Protein AF-A0A081NH25-F1 (afdb_monomer_lite)

Structure (mmCIF, N/CA/C/O backbone):
data_AF-A0A081NH25-F1
#
_entry.id   AF-A0A081NH25-F1
#
loop_
_atom_site.group_PDB
_atom_site.id
_atom_site.type_symbol
_atom_site.label_atom_id
_atom_site.label_alt_id
_atom_site.label_comp_id
_atom_site.label_asym_id
_atom_site.label_entity_id
_atom_site.label_seq_id
_atom_site.pdbx_PDB_ins_code
_atom_site.Cartn_x
_atom_site.Cartn_y
_atom_site.Cartn_z
_atom_site.occupancy
_atom_site.B_iso_or_equiv
_atom_site.auth_seq_id
_atom_site.auth_comp_id
_atom_site.auth_asym_id
_atom_site.auth_atom_id
_atom_site.pdbx_PDB_model_num
ATOM 1 N N . MET A 1 1 ? -7.995 -60.346 27.782 1.00 42.09 1 MET A N 1
ATOM 2 C CA . MET A 1 1 ? -6.923 -59.657 27.025 1.00 42.09 1 MET A CA 1
ATOM 3 C C . MET A 1 1 ? -7.154 -59.809 25.527 1.00 42.09 1 MET A C 1
ATOM 5 O O . MET A 1 1 ? -6.957 -60.902 25.020 1.00 42.09 1 MET A O 1
ATOM 9 N N . LYS A 1 2 ? -7.566 -58.737 24.838 1.00 33.56 2 LYS A N 1
ATOM 10 C CA . LYS A 1 2 ? -7.072 -58.284 23.518 1.00 33.56 2 LYS A CA 1
ATOM 11 C C . LYS A 1 2 ? -7.957 -57.122 23.047 1.00 33.56 2 LYS A C 1
ATOM 13 O O . LYS A 1 2 ? -9.160 -57.267 22.885 1.00 33.56 2 LYS A O 1
ATOM 18 N N . LYS A 1 3 ? -7.316 -55.959 22.929 1.00 35.81 3 LYS A N 1
ATOM 19 C CA . LYS A 1 3 ? -7.836 -54.678 22.436 1.00 35.81 3 LYS A CA 1
ATOM 20 C C . LYS A 1 3 ? -8.164 -54.769 20.940 1.00 35.81 3 LYS A C 1
ATOM 22 O O . LYS A 1 3 ? -7.434 -55.456 20.231 1.00 35.81 3 LYS A O 1
ATOM 27 N N . ARG A 1 4 ? -9.154 -53.998 20.477 1.00 33.16 4 ARG A N 1
ATOM 28 C CA . ARG A 1 4 ? -9.244 -53.358 19.142 1.00 33.16 4 ARG A CA 1
ATOM 29 C C . ARG A 1 4 ? -10.416 -52.367 19.202 1.00 33.16 4 ARG A C 1
ATOM 31 O O . ARG A 1 4 ? -11.559 -52.780 19.301 1.00 33.16 4 ARG A O 1
ATOM 38 N N . ALA A 1 5 ? -10.133 -51.122 19.578 1.00 32.28 5 ALA A N 1
ATOM 39 C CA . ALA A 1 5 ? -9.781 -50.009 18.686 1.00 32.28 5 ALA A CA 1
ATOM 40 C C . ALA A 1 5 ? -11.031 -49.468 17.974 1.00 32.28 5 ALA A C 1
ATOM 42 O O . ALA A 1 5 ? -11.410 -49.919 16.900 1.00 32.28 5 ALA A O 1
ATOM 43 N N . MET A 1 6 ? -11.672 -48.519 18.657 1.00 30.64 6 MET A N 1
ATOM 44 C CA . MET A 1 6 ? -12.737 -47.663 18.152 1.00 30.64 6 MET A CA 1
ATOM 45 C C . MET A 1 6 ? -12.067 -46.621 17.247 1.00 30.64 6 MET A C 1
ATOM 47 O O . MET A 1 6 ? -11.304 -45.783 17.725 1.00 30.64 6 MET A O 1
ATOM 51 N N . THR A 1 7 ? -12.269 -46.733 15.938 1.00 30.45 7 THR A N 1
ATOM 52 C CA . THR A 1 7 ? -11.768 -45.766 14.960 1.00 30.45 7 THR A CA 1
ATOM 53 C C . THR A 1 7 ? -12.587 -44.487 15.095 1.00 30.45 7 THR A C 1
ATOM 55 O O . THR A 1 7 ? -13.736 -44.425 14.666 1.00 30.45 7 THR A O 1
ATOM 58 N N . ILE A 1 8 ? -12.001 -43.471 15.723 1.00 36.47 8 ILE A N 1
ATOM 59 C CA . ILE A 1 8 ? -12.494 -42.098 15.662 1.00 36.47 8 ILE A CA 1
ATOM 60 C C . ILE A 1 8 ? -12.141 -41.595 14.263 1.00 36.47 8 ILE A C 1
ATOM 62 O O . ILE A 1 8 ? -10.966 -41.450 13.931 1.00 36.47 8 ILE A O 1
ATOM 66 N N . ALA A 1 9 ? -13.155 -41.368 13.432 1.00 30.22 9 ALA A N 1
ATOM 67 C CA . ALA A 1 9 ? -13.005 -40.600 12.208 1.00 30.22 9 ALA A CA 1
ATOM 68 C C . ALA A 1 9 ? -12.757 -39.140 12.609 1.00 30.22 9 ALA A C 1
ATOM 70 O O . ALA A 1 9 ? -13.687 -38.359 12.791 1.00 30.22 9 ALA A O 1
ATOM 71 N N . SER A 1 10 ? -11.491 -38.785 12.822 1.00 33.09 10 SER A N 1
ATOM 72 C CA . SER A 1 10 ? -11.075 -37.390 12.838 1.00 33.09 10 SER A CA 1
ATOM 73 C C . SER A 1 10 ? -11.142 -36.896 11.401 1.00 33.09 10 SER A C 1
ATOM 75 O O . SER A 1 10 ? -10.321 -37.284 10.567 1.00 33.09 10 SER A O 1
ATOM 77 N N . THR A 1 11 ? -12.141 -36.072 11.109 1.00 31.56 11 THR A N 1
ATOM 78 C CA . THR A 1 11 ? -12.193 -35.243 9.910 1.00 31.56 11 THR A CA 1
ATOM 79 C C . THR A 1 11 ? -10.877 -34.481 9.832 1.00 31.56 11 THR A C 1
ATOM 81 O O . THR A 1 11 ? -10.622 -33.580 10.631 1.00 31.56 11 THR A O 1
ATOM 84 N N . ALA A 1 12 ? -10.001 -34.905 8.925 1.00 30.02 12 ALA A N 1
ATOM 85 C CA . ALA A 1 12 ? -8.812 -34.158 8.579 1.00 30.02 12 ALA A CA 1
ATOM 86 C C . ALA A 1 12 ? -9.296 -32.837 7.979 1.00 30.02 12 ALA A C 1
ATOM 88 O O . ALA A 1 12 ? -9.743 -32.786 6.836 1.00 30.02 12 ALA A O 1
ATOM 89 N N . VAL A 1 13 ? -9.267 -31.775 8.782 1.00 28.80 13 VAL A N 1
ATOM 90 C CA . VAL A 1 13 ? -9.274 -30.416 8.257 1.00 28.80 13 VAL A CA 1
ATOM 91 C C . VAL A 1 13 ? -7.980 -30.311 7.467 1.00 28.80 13 VAL A C 1
ATOM 93 O O . VAL A 1 13 ? -6.895 -30.220 8.039 1.00 28.80 13 VAL A O 1
ATOM 96 N N . SER A 1 14 ? -8.090 -30.425 6.148 1.00 27.30 14 SER A N 1
ATOM 97 C CA . SER A 1 14 ? -7.019 -30.109 5.217 1.00 27.30 14 SER A CA 1
ATOM 98 C C . SER A 1 14 ? -6.741 -28.613 5.322 1.00 27.30 14 SER A C 1
ATOM 100 O O . SER A 1 14 ? -7.226 -27.821 4.521 1.00 27.30 14 SER A O 1
ATOM 102 N N . ILE A 1 15 ? -5.978 -28.212 6.338 1.00 30.27 15 ILE A N 1
ATOM 103 C CA . ILE A 1 15 ? -5.274 -26.940 6.298 1.00 30.27 15 ILE A CA 1
ATOM 104 C C . ILE A 1 15 ? -4.209 -27.143 5.223 1.00 30.27 15 ILE A C 1
ATOM 106 O O . ILE A 1 15 ? -3.171 -27.761 5.458 1.00 30.27 15 ILE A O 1
ATOM 110 N N . LEU A 1 16 ? -4.517 -26.693 4.007 1.00 29.05 16 LEU A N 1
ATOM 111 C CA . LEU A 1 16 ? -3.531 -26.427 2.969 1.00 29.05 16 LEU A CA 1
ATOM 112 C C . LEU A 1 16 ? -2.630 -25.299 3.487 1.00 29.05 16 LEU A C 1
ATOM 114 O O . LEU A 1 16 ? -2.775 -24.141 3.117 1.00 29.05 16 LEU A O 1
ATOM 118 N N . ILE A 1 17 ? -1.711 -25.642 4.389 1.00 33.22 17 ILE A N 1
ATOM 119 C CA . ILE A 1 17 ? -0.528 -24.836 4.660 1.00 33.22 17 ILE A CA 1
ATOM 120 C C . ILE A 1 17 ? 0.363 -25.065 3.444 1.00 33.22 17 ILE A C 1
ATOM 122 O O . ILE A 1 17 ? 1.170 -25.994 3.410 1.00 33.22 17 ILE A O 1
ATOM 126 N N . TRP A 1 18 ? 0.151 -24.279 2.391 1.00 35.44 18 TRP A N 1
ATOM 127 C CA . TRP A 1 18 ? 1.198 -24.122 1.393 1.00 35.44 18 TRP A CA 1
ATOM 128 C C . TRP A 1 18 ? 2.410 -23.519 2.104 1.00 35.44 18 TRP A C 1
ATOM 130 O O . TRP A 1 18 ? 2.239 -22.573 2.878 1.00 35.44 18 TRP A O 1
ATOM 140 N N . PRO A 1 19 ? 3.619 -24.072 1.917 1.00 37.94 19 PRO A N 1
ATOM 141 C CA . PRO A 1 19 ? 4.797 -23.498 2.534 1.00 37.94 19 PRO A CA 1
ATOM 142 C C . PRO A 1 19 ? 4.945 -22.069 2.012 1.00 37.94 19 PRO A C 1
ATOM 144 O O . PRO A 1 19 ? 4.956 -21.853 0.800 1.00 37.94 19 PRO A O 1
ATOM 147 N N . LEU A 1 20 ? 5.075 -21.111 2.931 1.00 39.94 20 LEU A N 1
ATOM 148 C CA . LEU A 1 20 ? 5.783 -19.858 2.696 1.00 39.94 20 LEU A CA 1
ATOM 149 C C . LEU A 1 20 ? 7.193 -20.229 2.218 1.00 39.94 20 LEU A C 1
ATOM 151 O O . LEU A 1 20 ? 8.114 -20.368 3.021 1.00 39.94 20 LEU A O 1
ATOM 155 N N . PHE A 1 21 ? 7.365 -20.482 0.924 1.00 41.91 21 PHE A N 1
ATOM 156 C CA . PHE A 1 21 ? 8.694 -20.500 0.346 1.00 41.91 21 PHE A CA 1
ATOM 157 C C . PHE A 1 21 ? 9.182 -19.058 0.424 1.00 41.91 21 PHE A C 1
ATOM 159 O O . PHE A 1 21 ? 8.609 -18.174 -0.211 1.00 41.91 21 PHE A O 1
ATOM 166 N N . ALA A 1 22 ? 10.189 -18.818 1.266 1.00 51.78 22 ALA A N 1
ATOM 167 C CA . ALA A 1 22 ? 10.970 -17.596 1.196 1.00 51.78 22 ALA A CA 1
ATOM 168 C C . ALA A 1 22 ? 11.448 -17.480 -0.253 1.00 51.78 22 ALA A C 1
ATOM 170 O O . ALA A 1 22 ? 12.189 -18.333 -0.743 1.00 51.78 22 ALA A O 1
ATOM 171 N N . GLU A 1 23 ? 10.898 -16.508 -0.965 1.00 63.00 23 GLU A N 1
ATOM 172 C CA . GLU A 1 23 ? 11.200 -16.311 -2.370 1.00 63.00 23 GLU A CA 1
ATOM 173 C C . GLU A 1 23 ? 12.653 -15.859 -2.480 1.00 63.00 23 GLU A C 1
ATOM 175 O O . GLU A 1 23 ? 13.112 -15.031 -1.692 1.00 63.00 23 GLU A O 1
ATOM 180 N N . GLU A 1 24 ? 13.399 -16.468 -3.398 1.00 67.75 24 GLU A N 1
ATOM 181 C CA . GLU A 1 24 ? 14.831 -16.225 -3.523 1.00 67.75 24 GLU A CA 1
ATOM 182 C C . GLU A 1 24 ? 15.069 -14.757 -3.899 1.00 67.75 24 GLU A C 1
ATOM 184 O O . GLU A 1 24 ? 14.569 -14.272 -4.921 1.00 67.75 24 GLU A O 1
ATOM 189 N N . THR A 1 25 ? 15.818 -14.049 -3.051 1.00 68.69 25 THR A N 1
ATOM 190 C CA . THR A 1 25 ? 16.293 -12.697 -3.341 1.00 68.69 25 THR A CA 1
ATOM 191 C C . THR A 1 25 ? 17.180 -12.760 -4.574 1.00 68.69 25 THR A C 1
ATOM 193 O O . THR A 1 25 ? 18.159 -13.510 -4.598 1.00 68.69 25 THR A O 1
ATOM 196 N N . VAL A 1 26 ? 16.844 -11.978 -5.592 1.00 76.50 26 VAL A N 1
ATOM 197 C CA . VAL A 1 26 ? 17.687 -11.814 -6.778 1.00 76.50 26 VAL A CA 1
ATOM 198 C C . VAL A 1 26 ? 18.569 -10.580 -6.605 1.00 76.50 26 VAL A C 1
ATOM 200 O O . VAL A 1 26 ? 18.258 -9.726 -5.773 1.00 76.50 26 VAL A O 1
ATOM 203 N N . PRO A 1 27 ? 19.677 -10.457 -7.357 1.00 81.44 27 PRO A N 1
ATOM 204 C CA . PRO A 1 27 ? 20.400 -9.197 -7.424 1.00 81.44 27 PRO A CA 1
ATOM 205 C C . PRO A 1 27 ? 19.435 -8.065 -7.784 1.00 81.44 27 PRO A C 1
ATOM 207 O O . PRO A 1 27 ? 18.680 -8.190 -8.750 1.00 81.44 27 PRO A O 1
ATOM 210 N N . SER A 1 28 ? 19.450 -6.985 -7.001 1.00 87.44 28 SER A N 1
ATOM 211 C CA . SER A 1 28 ? 18.651 -5.799 -7.300 1.00 87.44 28 SER A CA 1
ATOM 212 C C . SER A 1 28 ? 18.983 -5.285 -8.708 1.00 87.44 28 SER A C 1
ATOM 214 O O . SER A 1 28 ? 20.165 -5.265 -9.067 1.00 87.44 28 SER A O 1
ATOM 216 N N . PRO A 1 29 ? 17.983 -4.848 -9.496 1.00 92.12 29 PRO A N 1
ATOM 217 C CA . PRO A 1 29 ? 18.197 -4.177 -10.769 1.00 92.12 29 PRO A CA 1
ATOM 218 C C . PRO A 1 29 ? 19.208 -3.043 -10.626 1.00 92.12 29 PRO A C 1
ATOM 220 O O . PRO A 1 29 ? 19.069 -2.206 -9.732 1.00 92.12 29 PRO A O 1
ATOM 223 N N .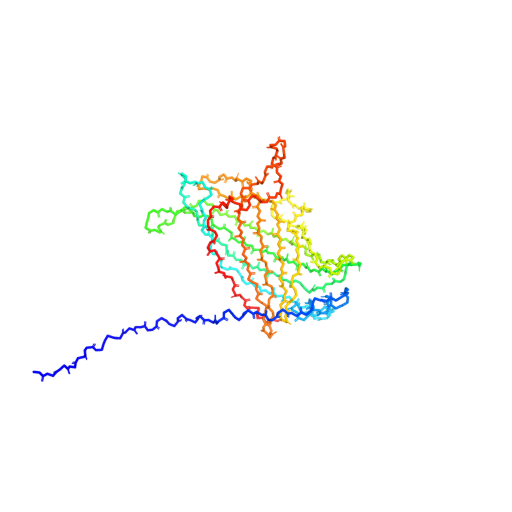 VAL A 1 30 ? 20.211 -2.988 -11.502 1.00 91.81 30 VAL A N 1
ATOM 224 C CA . VAL A 1 30 ? 21.305 -2.007 -11.366 1.00 91.81 30 VAL A CA 1
ATOM 225 C C . VAL A 1 30 ? 21.030 -0.693 -12.098 1.00 91.81 30 VAL A C 1
ATOM 227 O O . VAL A 1 30 ? 21.841 0.232 -12.058 1.00 91.81 30 VAL A O 1
ATOM 230 N N . ASN A 1 31 ? 19.904 -0.612 -12.809 1.00 92.38 31 ASN A N 1
ATOM 231 C CA . ASN A 1 31 ? 19.472 0.560 -13.558 1.00 92.38 31 ASN A CA 1
ATOM 232 C C . ASN A 1 31 ? 17.948 0.570 -13.770 1.00 92.38 31 ASN A C 1
ATOM 234 O O . ASN A 1 31 ? 17.252 -0.425 -13.551 1.00 92.38 31 ASN A O 1
ATOM 238 N N . LEU A 1 32 ? 17.440 1.709 -14.250 1.00 93.50 32 LEU A N 1
ATOM 239 C CA . LEU A 1 32 ? 16.015 1.934 -14.488 1.00 93.50 32 LEU A CA 1
ATOM 240 C C . LEU A 1 32 ? 15.394 0.937 -15.481 1.00 93.50 32 LEU A C 1
ATOM 242 O O . LEU A 1 32 ? 14.237 0.552 -15.322 1.00 93.50 32 LEU A O 1
ATOM 246 N N . ASP A 1 33 ? 16.147 0.526 -16.504 1.00 94.06 33 ASP A N 1
ATOM 247 C CA . ASP A 1 33 ? 15.657 -0.375 -17.548 1.00 94.06 33 ASP A CA 1
ATOM 248 C C . ASP A 1 33 ? 15.407 -1.778 -16.993 1.00 94.06 33 ASP A C 1
ATOM 250 O O . ASP A 1 33 ? 14.357 -2.363 -17.262 1.00 94.06 33 ASP A O 1
ATOM 254 N N . GLU A 1 34 ? 16.330 -2.290 -16.182 1.00 94.62 34 GLU A N 1
ATOM 255 C CA . GLU A 1 34 ? 16.185 -3.572 -15.495 1.00 94.62 34 GLU A CA 1
ATOM 256 C C . GLU A 1 34 ? 15.034 -3.536 -14.485 1.00 94.62 34 GLU A C 1
ATOM 258 O O . GLU A 1 34 ? 14.216 -4.454 -14.467 1.00 94.62 34 GLU A O 1
ATOM 263 N N . GLY A 1 35 ? 14.898 -2.452 -13.709 1.00 94.25 35 GLY A N 1
ATOM 264 C CA . GLY A 1 35 ? 13.776 -2.299 -12.776 1.00 94.25 35 GLY A CA 1
ATOM 265 C C . GLY A 1 35 ? 12.430 -2.255 -13.501 1.00 94.25 35 GLY A C 1
ATOM 266 O O . GLY A 1 35 ? 11.459 -2.886 -13.081 1.00 94.25 35 GLY A O 1
ATOM 267 N N . PHE A 1 36 ? 12.375 -1.585 -14.657 1.00 94.69 36 PHE A N 1
ATOM 268 C CA . PHE A 1 36 ? 11.187 -1.573 -15.505 1.00 94.69 36 PHE A CA 1
ATOM 269 C C . PHE A 1 36 ? 10.848 -2.962 -16.060 1.00 94.69 36 PHE A C 1
ATOM 271 O O . PHE A 1 36 ? 9.688 -3.371 -16.020 1.00 94.69 36 PHE A O 1
ATOM 278 N N . GLN A 1 37 ? 11.842 -3.700 -16.562 1.00 92.88 37 GLN A N 1
ATOM 279 C CA . GLN A 1 37 ? 11.654 -5.064 -17.066 1.00 92.88 37 GLN A CA 1
ATOM 280 C C . GLN A 1 37 ? 11.184 -6.015 -15.963 1.00 92.88 37 GLN A C 1
ATOM 282 O O . GLN A 1 37 ? 10.299 -6.840 -16.200 1.00 92.88 37 GLN A O 1
ATOM 287 N N . HIS A 1 38 ? 11.723 -5.866 -14.751 1.00 92.94 38 HIS A N 1
ATOM 288 C CA . HIS A 1 38 ? 11.305 -6.648 -13.594 1.00 92.94 38 HIS A CA 1
ATOM 289 C C . HIS A 1 38 ? 9.845 -6.369 -13.241 1.00 92.94 38 HIS A C 1
ATOM 291 O O . HIS A 1 38 ? 9.052 -7.307 -13.162 1.00 92.94 38 HIS A O 1
ATOM 297 N N . LEU A 1 39 ? 9.443 -5.096 -13.135 1.00 93.31 39 LEU A N 1
ATOM 298 C CA . LEU A 1 39 ? 8.034 -4.742 -12.929 1.00 93.31 39 LEU A CA 1
ATOM 299 C C . LEU A 1 39 ? 7.135 -5.304 -14.027 1.00 93.31 39 LEU A C 1
ATOM 301 O O . LEU A 1 39 ? 6.075 -5.835 -13.719 1.00 93.31 39 LEU A O 1
ATOM 305 N N . GLN A 1 40 ? 7.552 -5.246 -15.293 1.00 91.62 40 GLN A N 1
ATOM 306 C CA . GLN A 1 40 ? 6.769 -5.806 -16.397 1.00 91.62 40 GLN A CA 1
ATOM 307 C C . GLN A 1 40 ? 6.621 -7.329 -16.328 1.00 91.62 40 GLN A C 1
ATOM 309 O O . GLN A 1 40 ? 5.633 -7.876 -16.819 1.00 91.62 40 GLN A O 1
ATOM 314 N N . SER A 1 41 ? 7.588 -8.028 -15.733 1.00 89.38 41 SER A N 1
ATOM 315 C CA . SER A 1 41 ? 7.500 -9.475 -15.526 1.00 89.38 41 SER A CA 1
ATOM 316 C C . SER A 1 41 ? 6.456 -9.852 -14.467 1.00 89.38 41 SER A C 1
ATOM 318 O O . SER A 1 41 ? 5.836 -10.909 -14.576 1.00 89.38 41 SER A O 1
ATOM 320 N N . VAL A 1 42 ? 6.211 -8.966 -13.492 1.00 90.00 42 VAL A N 1
ATOM 321 C CA . VAL A 1 42 ? 5.254 -9.189 -12.399 1.00 90.00 42 VAL A CA 1
ATOM 322 C C . VAL A 1 42 ? 3.872 -8.616 -12.731 1.00 90.00 42 VAL A C 1
ATOM 324 O O . VAL A 1 42 ? 2.863 -9.302 -12.608 1.00 90.00 42 VAL A O 1
ATOM 327 N N . LEU A 1 43 ? 3.825 -7.367 -13.191 1.00 89.44 43 LEU A N 1
ATOM 328 C CA . LEU A 1 43 ? 2.607 -6.588 -13.442 1.00 89.44 43 LEU A CA 1
ATOM 329 C C . LEU A 1 43 ? 2.181 -6.578 -14.918 1.00 89.44 43 LEU A C 1
ATOM 331 O O . LEU A 1 43 ? 1.289 -5.829 -15.300 1.00 89.44 43 LEU A O 1
ATOM 335 N N . GLY A 1 44 ? 2.804 -7.392 -15.768 1.00 83.25 44 GLY A N 1
ATOM 336 C CA . GLY A 1 44 ? 2.503 -7.418 -17.195 1.00 83.25 44 GLY A CA 1
ATOM 337 C C . GLY A 1 44 ? 3.170 -6.303 -17.999 1.00 83.25 44 GLY A C 1
ATOM 338 O O . GLY A 1 44 ? 3.664 -5.298 -17.488 1.00 83.25 44 GLY A O 1
ATOM 339 N N . ARG A 1 45 ? 3.220 -6.511 -19.316 1.00 75.31 45 ARG A N 1
ATOM 340 C CA . ARG A 1 45 ? 3.812 -5.557 -20.254 1.00 75.31 45 ARG A CA 1
ATOM 341 C C . ARG A 1 45 ? 2.793 -4.501 -20.642 1.00 75.31 45 ARG A C 1
ATOM 343 O O . ARG A 1 45 ? 1.626 -4.799 -20.889 1.00 75.31 45 ARG A O 1
ATOM 350 N N . TYR A 1 46 ? 3.269 -3.267 -20.773 1.00 61.19 46 TYR A N 1
ATOM 351 C CA . TYR A 1 46 ? 2.495 -2.218 -21.419 1.00 61.19 46 TYR A CA 1
ATOM 352 C C . TYR A 1 46 ? 2.438 -2.481 -22.927 1.00 61.19 46 TYR A C 1
ATOM 354 O O . TYR A 1 46 ? 3.376 -2.158 -23.654 1.00 61.19 46 TYR A O 1
ATOM 362 N N . GLU A 1 47 ? 1.339 -3.070 -23.394 1.00 62.25 47 GLU A N 1
ATOM 363 C CA . GLU A 1 47 ? 1.017 -3.164 -24.814 1.00 62.25 47 GLU A CA 1
ATOM 364 C C . GLU A 1 47 ? -0.182 -2.253 -25.119 1.00 62.25 47 GLU A C 1
ATOM 366 O O . GLU A 1 47 ? -1.258 -2.463 -24.559 1.00 62.25 47 GLU A O 1
ATOM 371 N N . PRO A 1 48 ? -0.052 -1.248 -26.010 1.00 52.88 48 PRO A N 1
ATOM 372 C CA . PRO A 1 48 ? -1.138 -0.312 -26.328 1.00 52.88 48 PRO A CA 1
ATOM 373 C C . PRO A 1 48 ? -2.431 -0.976 -26.825 1.00 52.88 48 PRO A C 1
ATOM 375 O O . PRO A 1 48 ? -3.493 -0.362 -26.783 1.00 52.88 48 PRO A O 1
ATOM 378 N N . MET A 1 49 ? -2.338 -2.215 -27.316 1.00 53.12 49 MET A N 1
ATOM 379 C CA . MET A 1 49 ? -3.465 -3.009 -27.814 1.00 53.12 49 MET A CA 1
ATOM 380 C C . MET A 1 49 ? -3.936 -4.083 -26.817 1.00 53.12 49 MET A C 1
ATOM 382 O O . MET A 1 49 ? -4.969 -4.701 -27.052 1.00 53.12 49 MET A O 1
ATOM 386 N N . GLN A 1 50 ? -3.191 -4.318 -25.730 1.00 56.25 50 GLN A N 1
ATOM 387 C CA . GLN A 1 50 ? -3.437 -5.358 -24.724 1.00 56.25 50 GLN A CA 1
ATOM 388 C C . GLN A 1 50 ? -2.980 -4.860 -23.345 1.00 56.25 50 GLN A C 1
ATOM 390 O O . GLN A 1 50 ? -2.022 -5.361 -22.755 1.00 56.25 50 GLN A O 1
ATOM 395 N N . ALA A 1 51 ? -3.633 -3.815 -22.832 1.00 59.00 51 ALA A N 1
ATOM 396 C CA . ALA A 1 51 ? -3.373 -3.372 -21.469 1.00 59.00 51 ALA A CA 1
ATOM 397 C C . ALA A 1 51 ? -3.767 -4.498 -20.496 1.00 59.00 51 ALA A C 1
ATOM 399 O O . ALA A 1 51 ? -4.938 -4.871 -20.433 1.00 59.00 51 ALA A O 1
ATOM 400 N N . ARG A 1 52 ? -2.802 -5.042 -19.744 1.00 65.06 52 ARG A N 1
ATOM 401 C CA . ARG A 1 52 ? -3.077 -6.020 -18.691 1.00 65.06 52 ARG A CA 1
ATOM 402 C C . ARG A 1 52 ? -3.574 -5.245 -17.476 1.00 65.06 52 ARG A C 1
ATOM 404 O O . ARG A 1 52 ? -2.926 -4.306 -17.015 1.00 65.06 52 ARG A O 1
ATOM 411 N N . GLN A 1 53 ? -4.760 -5.607 -17.006 1.00 69.56 53 GLN A N 1
ATOM 412 C CA . GLN A 1 53 ? -5.323 -5.113 -15.758 1.00 69.56 53 GLN A CA 1
ATOM 413 C C . GLN A 1 53 ? -5.613 -6.314 -14.876 1.00 69.56 53 GLN A C 1
ATOM 415 O O . GLN A 1 53 ? -6.245 -7.274 -15.314 1.00 69.56 53 GLN A O 1
ATOM 420 N N . PHE A 1 54 ? -5.144 -6.264 -13.636 1.00 69.44 54 PHE A N 1
ATOM 421 C CA . PHE A 1 54 ? -5.456 -7.298 -12.659 1.00 69.44 54 PHE A CA 1
ATOM 422 C C . PHE A 1 54 ? -6.623 -6.829 -11.819 1.00 69.44 54 PHE A C 1
ATOM 424 O O . PHE A 1 54 ? -6.495 -5.822 -11.128 1.00 69.44 54 PHE A O 1
ATOM 431 N N . ARG A 1 55 ? -7.736 -7.562 -11.870 1.00 70.81 55 ARG A N 1
ATOM 432 C CA . ARG A 1 55 ? -8.836 -7.407 -10.921 1.00 70.81 55 ARG A CA 1
ATOM 433 C C . ARG A 1 55 ? -8.638 -8.385 -9.777 1.00 70.81 55 ARG A C 1
ATOM 435 O O . ARG A 1 55 ? -8.605 -9.593 -9.988 1.00 70.81 55 ARG A O 1
ATOM 442 N N . ILE A 1 56 ? -8.516 -7.841 -8.581 1.00 68.50 56 ILE A N 1
ATOM 443 C CA . ILE A 1 56 ? -8.252 -8.572 -7.346 1.00 68.50 56 ILE A CA 1
ATOM 444 C C . ILE A 1 56 ? -9.450 -8.270 -6.458 1.00 68.50 56 ILE A C 1
ATOM 446 O O . ILE A 1 56 ? -9.758 -7.101 -6.237 1.00 68.50 56 ILE A O 1
ATOM 450 N N . VAL A 1 57 ? -10.190 -9.289 -6.022 1.00 70.12 57 VAL A N 1
ATOM 451 C CA . VAL A 1 57 ? -11.258 -9.076 -5.028 1.00 70.12 57 VAL A CA 1
ATOM 452 C C . VAL A 1 57 ? -10.578 -8.669 -3.707 1.00 70.12 57 VAL A C 1
ATOM 454 O O . VAL A 1 57 ? -9.364 -8.659 -3.614 1.00 70.12 57 VAL A O 1
ATOM 457 N N . ILE A 1 58 ? -11.292 -8.196 -2.702 1.00 70.50 58 ILE A N 1
ATOM 458 C CA . ILE A 1 58 ? -10.753 -8.079 -1.348 1.00 70.50 58 ILE A CA 1
ATOM 459 C C . ILE A 1 58 ? -11.800 -8.693 -0.438 1.00 70.50 58 ILE A C 1
ATOM 461 O O . ILE A 1 58 ? -12.968 -8.308 -0.514 1.00 70.50 58 ILE A O 1
ATOM 465 N N . ASP A 1 59 ? -11.383 -9.578 0.462 1.00 75.75 59 ASP A N 1
ATOM 466 C CA . ASP A 1 59 ? -12.151 -9.979 1.642 1.00 75.75 59 ASP A CA 1
ATOM 467 C C . ASP A 1 59 ? -11.215 -10.095 2.853 1.00 75.75 59 ASP A C 1
ATOM 469 O O . ASP A 1 59 ? -10.613 -11.137 3.104 1.00 75.75 59 ASP A O 1
ATOM 473 N N . LYS A 1 60 ? -11.038 -8.982 3.575 1.00 75.25 60 LYS A N 1
ATOM 474 C CA . LYS A 1 60 ? -10.084 -8.862 4.686 1.00 75.25 60 LYS A CA 1
ATOM 475 C C . LYS A 1 60 ? -10.792 -8.565 5.995 1.00 75.25 60 LYS A C 1
ATOM 477 O O . LYS A 1 60 ? -11.648 -7.684 6.067 1.00 75.25 60 LYS A O 1
ATOM 482 N N . GLU A 1 61 ? -10.370 -9.252 7.049 1.00 77.94 61 GLU A N 1
ATOM 483 C CA . GLU A 1 61 ? -10.755 -8.981 8.432 1.00 77.94 61 GLU A CA 1
ATOM 484 C C . GLU A 1 61 ? -9.527 -8.487 9.211 1.00 77.94 61 GLU A C 1
ATOM 486 O O . GLU A 1 61 ? -8.486 -9.139 9.236 1.00 77.94 61 GLU A O 1
ATOM 491 N N . PHE A 1 62 ? -9.646 -7.325 9.851 1.00 76.56 62 PHE A N 1
ATOM 492 C CA . PHE A 1 62 ? -8.595 -6.694 10.643 1.00 76.56 62 PHE A CA 1
ATOM 493 C C . PHE A 1 62 ? -9.116 -6.416 12.051 1.00 76.56 62 PHE A C 1
ATOM 495 O O . PHE A 1 62 ? -10.001 -5.579 12.241 1.00 76.56 62 PHE A O 1
ATOM 502 N N . LYS A 1 63 ? -8.587 -7.134 13.042 1.00 78.88 63 LYS A N 1
ATOM 503 C CA . LYS A 1 63 ? -8.871 -6.879 14.458 1.00 78.88 63 LYS A CA 1
ATOM 504 C C . LYS A 1 63 ? -7.872 -5.875 15.009 1.00 78.88 63 LYS A C 1
ATOM 506 O O . LYS A 1 63 ? -6.685 -5.966 14.717 1.00 78.88 63 LYS A O 1
ATOM 511 N N . ASN A 1 64 ? -8.349 -4.925 15.802 1.00 77.75 64 ASN A N 1
ATOM 512 C CA . ASN A 1 64 ? -7.499 -3.938 16.452 1.00 77.75 64 ASN A CA 1
ATOM 513 C C . ASN A 1 64 ? -8.109 -3.493 17.782 1.00 77.75 64 ASN A C 1
ATOM 515 O O . ASN A 1 64 ? -9.319 -3.324 17.902 1.00 77.75 64 ASN A O 1
ATOM 519 N N . LYS A 1 65 ? -7.259 -3.227 18.771 1.00 82.69 65 LYS A N 1
ATOM 520 C CA . LYS A 1 65 ? -7.634 -2.605 20.040 1.00 82.69 65 LYS A CA 1
ATOM 521 C C . LYS A 1 65 ? -6.770 -1.356 20.263 1.00 82.69 65 LYS A C 1
ATOM 523 O O . LYS A 1 65 ? -5.784 -1.427 20.997 1.00 82.69 65 LYS A O 1
ATOM 528 N N . PRO A 1 66 ? -7.110 -0.218 19.624 1.00 76.12 66 PRO A N 1
ATOM 529 C CA . PRO A 1 66 ? -6.263 0.975 19.651 1.00 76.12 66 PRO A CA 1
ATOM 530 C C . PRO A 1 66 ? -6.121 1.602 21.040 1.00 76.12 66 PRO A C 1
ATOM 532 O O . PRO A 1 66 ? -5.105 2.225 21.338 1.00 76.12 66 PRO A O 1
ATOM 535 N N . VAL A 1 67 ? -7.143 1.449 21.888 1.00 81.25 67 VAL A N 1
ATOM 536 C CA . VAL A 1 67 ? -7.187 1.986 23.252 1.00 81.25 67 VAL A CA 1
ATOM 537 C C . VAL A 1 67 ? -7.428 0.835 24.224 1.00 81.25 67 VAL A C 1
ATOM 539 O O . VAL A 1 67 ? -8.407 0.103 24.107 1.00 81.25 67 VAL A O 1
ATOM 542 N N . GLU A 1 68 ? -6.544 0.674 25.211 1.00 79.62 68 GLU A N 1
ATOM 543 C CA . GLU A 1 68 ? -6.545 -0.476 26.130 1.00 79.62 68 GLU A CA 1
ATOM 544 C C . GLU A 1 68 ? -7.861 -0.636 26.913 1.00 79.62 68 GLU A C 1
ATOM 546 O O . GLU A 1 68 ? -8.315 -1.760 27.150 1.0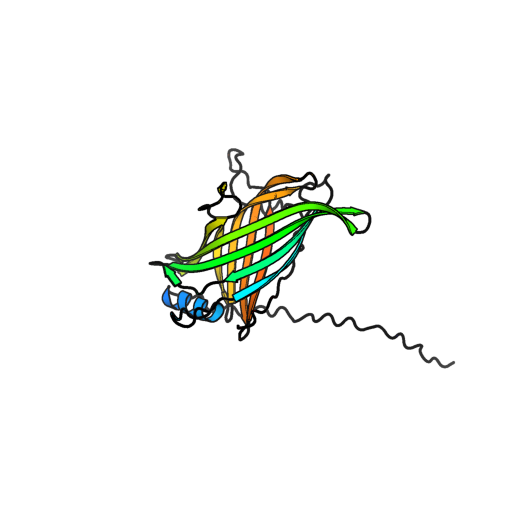0 79.62 68 GLU A O 1
ATOM 551 N N . ASN A 1 69 ? -8.501 0.484 27.251 1.00 83.25 69 ASN A N 1
ATOM 552 C CA . ASN A 1 69 ? -9.750 0.529 28.014 1.00 83.25 69 ASN A CA 1
ATOM 553 C C . ASN A 1 69 ? -11.016 0.523 27.141 1.00 83.25 69 ASN A C 1
ATOM 555 O O . ASN A 1 69 ? -12.120 0.536 27.682 1.00 83.25 69 ASN A O 1
ATOM 559 N N . GLU A 1 70 ? -10.880 0.499 25.814 1.00 83.12 70 GLU A N 1
ATOM 560 C CA . GLU A 1 70 ? -12.011 0.384 24.891 1.00 83.12 70 GLU A CA 1
ATOM 561 C C . GLU A 1 70 ? -12.197 -1.066 24.413 1.00 83.12 70 GLU A C 1
ATOM 563 O O . GLU A 1 70 ? -11.262 -1.873 24.480 1.00 83.12 70 GLU A O 1
ATOM 568 N N . PRO A 1 71 ? -13.397 -1.434 23.928 1.00 84.81 71 PRO A N 1
ATOM 569 C CA . PRO A 1 71 ? -13.596 -2.693 23.219 1.00 84.81 71 PRO A CA 1
ATOM 570 C C . PRO A 1 71 ? -12.667 -2.844 22.005 1.00 84.81 71 PRO A C 1
ATOM 572 O O . PRO A 1 71 ? -12.298 -1.866 21.357 1.00 84.81 71 PRO A O 1
ATOM 575 N N . GLU A 1 72 ? -12.330 -4.090 21.669 1.00 86.88 72 GLU A N 1
ATOM 576 C CA . GLU A 1 72 ? -11.679 -4.411 20.397 1.00 86.88 72 GLU A CA 1
ATOM 577 C C . GLU A 1 72 ? -12.641 -4.121 19.237 1.00 86.88 72 GLU A C 1
ATOM 579 O O . GLU A 1 72 ? -13.856 -4.323 19.340 1.00 86.88 72 GLU A O 1
ATOM 584 N N . ILE A 1 73 ? -12.092 -3.648 18.127 1.00 85.81 73 ILE A N 1
ATOM 585 C CA . ILE A 1 73 ? -12.816 -3.449 16.882 1.00 85.81 73 ILE A CA 1
ATOM 586 C C . ILE A 1 73 ? -12.382 -4.478 15.845 1.00 85.81 73 ILE A C 1
ATOM 588 O O . ILE A 1 73 ? -11.235 -4.915 15.807 1.00 85.81 73 ILE A O 1
ATOM 592 N N . LEU A 1 74 ? -13.316 -4.833 14.975 1.00 84.81 74 LEU A N 1
ATOM 593 C CA . LEU A 1 74 ? -13.078 -5.620 13.780 1.00 84.81 74 LEU A CA 1
ATOM 594 C C . LEU A 1 74 ? -13.465 -4.787 12.562 1.00 84.81 74 LEU A C 1
ATOM 596 O O . LEU A 1 74 ? -14.633 -4.444 12.382 1.00 84.81 74 LEU A O 1
ATOM 600 N N . THR A 1 75 ? -12.503 -4.515 11.699 1.00 82.94 75 THR A N 1
ATOM 601 C CA . THR A 1 75 ? -12.714 -3.900 10.395 1.00 82.94 75 THR A CA 1
ATOM 602 C C .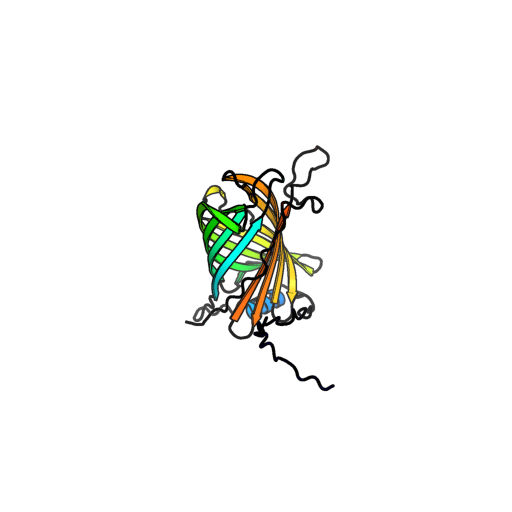 THR A 1 75 ? -12.798 -4.997 9.344 1.00 82.94 75 THR A C 1
ATOM 604 O O . THR A 1 75 ? -11.871 -5.781 9.188 1.00 82.94 75 THR A O 1
ATOM 607 N N . VAL A 1 76 ? -13.915 -5.061 8.627 1.00 83.88 76 VAL A N 1
ATOM 608 C CA . VAL A 1 76 ? -14.115 -5.972 7.497 1.00 83.88 76 VAL A CA 1
ATOM 609 C C . VAL A 1 76 ? -14.121 -5.153 6.217 1.00 83.88 76 VAL A C 1
ATOM 611 O O . VAL A 1 76 ? -15.005 -4.314 6.029 1.00 83.88 76 VAL A O 1
ATOM 614 N N . SER A 1 77 ? -13.159 -5.407 5.342 1.00 82.69 77 SER A N 1
ATOM 615 C CA . SER A 1 77 ? -12.994 -4.731 4.060 1.00 82.69 77 SER A CA 1
ATOM 616 C C . SER A 1 77 ? -13.334 -5.698 2.939 1.00 82.69 77 SER A C 1
ATOM 618 O O . SER A 1 77 ? -12.706 -6.746 2.823 1.00 82.69 77 SER A O 1
ATOM 620 N N . LYS A 1 78 ? -14.334 -5.349 2.125 1.00 84.31 78 LYS A N 1
ATOM 621 C CA . LYS A 1 78 ? -14.723 -6.119 0.940 1.00 84.31 78 LYS A CA 1
ATOM 622 C C . LYS A 1 78 ? -14.726 -5.240 -0.291 1.00 84.31 78 LYS A C 1
ATOM 624 O O . LYS A 1 78 ? -15.308 -4.161 -0.234 1.00 84.31 78 LYS A O 1
ATOM 629 N N . GLY A 1 79 ? -14.137 -5.665 -1.395 1.00 84.56 79 GLY A N 1
ATOM 630 C CA . GLY A 1 79 ? -14.033 -4.780 -2.548 1.00 84.56 79 GLY A CA 1
ATOM 631 C C . GLY A 1 79 ? -13.259 -5.357 -3.702 1.00 84.56 79 GLY A C 1
ATOM 632 O O . GLY A 1 79 ? -13.184 -6.571 -3.852 1.00 84.56 79 GLY A O 1
ATOM 633 N N . GLU A 1 80 ? -12.719 -4.458 -4.513 1.00 83.19 80 GLU A N 1
ATOM 634 C CA . GLU A 1 80 ? -11.917 -4.798 -5.677 1.00 83.19 80 GLU A CA 1
ATOM 635 C C . GLU A 1 80 ? -10.754 -3.824 -5.827 1.00 83.19 80 GLU A C 1
ATOM 637 O O . GLU A 1 80 ? -10.877 -2.636 -5.513 1.00 83.19 80 GLU A O 1
ATOM 642 N N . VAL A 1 81 ? -9.641 -4.338 -6.336 1.00 83.88 81 VAL A N 1
ATOM 643 C CA . VAL A 1 81 ? -8.465 -3.578 -6.739 1.00 83.88 81 VAL A CA 1
ATOM 644 C C . VAL A 1 81 ? -8.200 -3.838 -8.209 1.00 83.88 81 VAL A C 1
ATOM 646 O O . VAL A 1 81 ? -8.235 -4.982 -8.657 1.00 83.88 81 VAL A O 1
ATOM 649 N N . LEU A 1 82 ? -7.924 -2.770 -8.945 1.00 85.94 82 LEU A N 1
ATOM 650 C CA . LEU A 1 82 ? -7.398 -2.800 -10.297 1.00 85.94 82 LEU A CA 1
ATOM 651 C C . LEU A 1 82 ? -5.950 -2.330 -10.270 1.00 85.94 82 LEU A C 1
ATOM 653 O O . LEU A 1 82 ? -5.668 -1.235 -9.786 1.00 85.94 82 LEU A O 1
ATOM 657 N N . ILE A 1 83 ? -5.042 -3.135 -10.813 1.00 86.81 83 ILE A N 1
ATOM 658 C CA . ILE A 1 83 ? -3.641 -2.743 -11.004 1.00 86.81 83 ILE A CA 1
ATOM 659 C C . ILE A 1 83 ? -3.370 -2.565 -12.484 1.00 86.81 83 ILE A C 1
ATOM 661 O O . ILE A 1 83 ? -3.628 -3.471 -13.280 1.00 86.81 83 ILE A O 1
ATOM 665 N N . GLY A 1 84 ? -2.859 -1.387 -12.833 1.00 85.44 84 GLY A N 1
ATOM 666 C CA . GLY A 1 84 ? -2.428 -1.068 -14.182 1.00 85.44 84 GLY A CA 1
ATOM 667 C C . GLY A 1 84 ? -1.006 -1.540 -14.474 1.00 85.44 84 GLY A C 1
ATOM 668 O O . GLY A 1 84 ? -0.176 -1.698 -13.579 1.00 85.44 84 GLY A O 1
ATOM 669 N N . ASN A 1 85 ? -0.722 -1.698 -15.764 1.00 88.31 85 ASN A N 1
ATOM 670 C CA . ASN A 1 85 ? 0.624 -1.934 -16.267 1.00 88.31 85 ASN A CA 1
ATOM 671 C C . ASN A 1 85 ? 1.619 -0.857 -15.792 1.00 88.31 85 ASN A C 1
ATOM 673 O O . ASN A 1 85 ? 1.265 0.327 -15.733 1.00 88.31 85 ASN A O 1
ATOM 677 N N . PRO A 1 86 ? 2.887 -1.228 -15.555 1.00 93.12 86 PRO A N 1
ATOM 678 C CA . PRO A 1 86 ? 3.922 -0.266 -15.236 1.00 93.12 86 PRO A CA 1
ATOM 679 C C . PRO A 1 86 ? 4.278 0.570 -16.471 1.00 93.12 86 PRO A C 1
ATOM 681 O O . PRO A 1 86 ? 4.266 0.088 -17.609 1.00 93.12 86 PRO A O 1
ATOM 684 N N . TYR A 1 87 ? 4.663 1.823 -16.249 1.00 92.69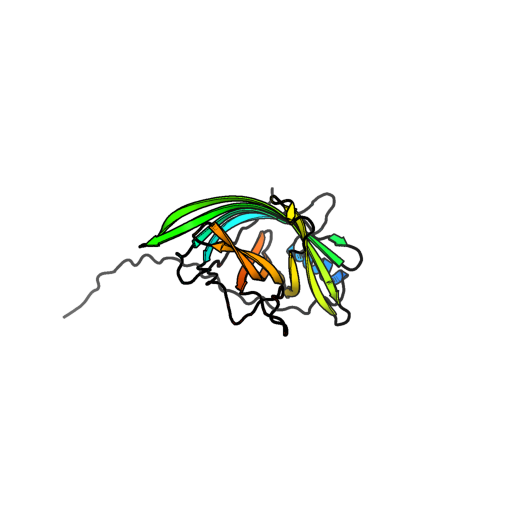 87 TYR A N 1
ATOM 685 C CA . TYR A 1 87 ? 5.096 2.764 -17.279 1.00 92.69 87 TYR A CA 1
ATOM 686 C C . TYR A 1 87 ? 6.302 3.590 -16.810 1.00 92.69 87 TYR A C 1
ATOM 688 O O . TYR A 1 87 ? 6.616 3.669 -15.621 1.00 92.69 87 TYR A O 1
ATOM 696 N N . ARG A 1 88 ? 7.009 4.203 -17.765 1.00 93.44 88 ARG A N 1
ATOM 697 C CA . ARG A 1 88 ? 8.149 5.085 -17.478 1.00 93.44 88 ARG A CA 1
ATOM 698 C C . ARG A 1 88 ? 7.681 6.499 -17.167 1.00 93.44 88 ARG A C 1
ATOM 700 O O . ARG A 1 88 ? 6.807 7.028 -17.852 1.00 93.44 88 ARG A O 1
ATOM 707 N N . MET A 1 89 ? 8.321 7.130 -16.190 1.00 92.06 89 MET A N 1
ATOM 708 C CA . MET A 1 89 ? 8.051 8.502 -15.774 1.00 92.06 89 MET A CA 1
ATOM 709 C C . MET A 1 89 ? 9.374 9.247 -15.569 1.00 92.06 89 MET A C 1
ATOM 711 O O . MET A 1 89 ? 9.828 9.438 -14.447 1.00 92.06 89 MET A O 1
ATOM 715 N N . GLY A 1 90 ? 10.007 9.654 -16.673 1.00 91.38 90 GLY A N 1
ATOM 716 C CA . GLY A 1 90 ? 11.321 10.302 -16.632 1.00 91.38 90 GLY A CA 1
ATOM 717 C C . GLY A 1 90 ? 12.409 9.339 -16.156 1.00 91.38 90 GLY A C 1
ATOM 718 O O . GLY A 1 90 ? 12.668 8.334 -16.816 1.00 91.38 90 GLY A O 1
ATOM 719 N N . ASP A 1 91 ? 13.017 9.658 -15.016 1.00 92.38 91 ASP A N 1
ATOM 720 C CA . ASP A 1 91 ? 14.033 8.870 -14.306 1.00 92.38 91 ASP A CA 1
ATOM 721 C C . ASP A 1 91 ? 13.439 7.831 -13.335 1.00 92.38 91 ASP A C 1
ATOM 723 O O . ASP A 1 91 ? 14.162 7.208 -12.562 1.00 92.38 91 ASP A O 1
ATOM 727 N N . ALA A 1 92 ? 12.121 7.631 -13.384 1.00 96.25 92 ALA A N 1
ATOM 728 C CA . ALA A 1 92 ? 11.388 6.714 -12.528 1.00 96.25 92 ALA A CA 1
ATOM 729 C C . ALA A 1 92 ? 10.576 5.685 -13.327 1.00 96.25 92 ALA A C 1
ATOM 731 O O . ALA A 1 92 ? 10.255 5.869 -14.508 1.00 96.25 92 ALA A O 1
ATOM 732 N N . VAL A 1 93 ? 10.186 4.612 -12.645 1.00 96.31 93 VAL A N 1
ATOM 733 C CA . VAL A 1 93 ? 9.153 3.673 -13.100 1.00 96.31 93 VAL A CA 1
ATOM 734 C C . VAL A 1 93 ? 7.952 3.788 -12.178 1.00 96.31 93 VAL A C 1
ATOM 736 O O . VAL A 1 93 ? 8.106 4.001 -10.979 1.00 96.31 93 VAL A O 1
ATOM 739 N N . ALA A 1 94 ? 6.749 3.688 -12.726 1.00 95.88 94 ALA A N 1
ATOM 740 C CA . ALA A 1 94 ? 5.531 3.861 -11.954 1.00 95.88 94 ALA A CA 1
ATOM 741 C C . ALA A 1 94 ? 4.451 2.869 -12.371 1.00 95.88 94 ALA A C 1
ATOM 743 O O . ALA A 1 94 ? 4.476 2.347 -13.484 1.00 95.88 94 ALA A O 1
ATOM 744 N N . PHE A 1 95 ? 3.494 2.636 -11.482 1.00 94.62 95 PHE A N 1
ATOM 745 C CA . PHE A 1 95 ? 2.240 1.957 -11.787 1.00 94.62 95 PHE A CA 1
ATOM 746 C C . PHE A 1 95 ? 1.114 2.556 -10.939 1.00 94.62 95 PHE A C 1
ATOM 748 O O . PHE A 1 95 ? 1.357 3.118 -9.867 1.00 94.62 95 PHE A O 1
ATOM 755 N N . ASP A 1 96 ? -0.117 2.428 -11.426 1.00 94.12 96 ASP A N 1
ATOM 756 C CA . ASP A 1 96 ? -1.308 2.922 -10.740 1.00 94.12 96 ASP A CA 1
ATOM 757 C C . ASP A 1 96 ? -2.135 1.745 -10.201 1.00 94.12 96 ASP A C 1
ATOM 759 O O . ASP A 1 96 ? -2.278 0.705 -10.850 1.00 94.12 96 ASP A O 1
ATOM 763 N N . MET A 1 97 ? -2.696 1.931 -9.010 1.00 91.62 97 MET A N 1
ATOM 764 C CA . MET A 1 97 ? -3.603 1.009 -8.337 1.00 91.62 97 MET A CA 1
ATOM 765 C C . MET A 1 97 ? -4.903 1.739 -8.002 1.00 91.62 97 MET A C 1
ATOM 767 O O . MET A 1 97 ? -4.876 2.818 -7.412 1.00 91.62 97 MET A O 1
ATOM 771 N N . ILE A 1 98 ? -6.043 1.159 -8.362 1.00 91.06 98 ILE A N 1
ATOM 772 C CA . ILE A 1 98 ? -7.372 1.702 -8.077 1.00 91.06 98 ILE A CA 1
ATOM 773 C C . ILE A 1 98 ? -8.101 0.727 -7.165 1.00 91.06 98 ILE A C 1
ATOM 775 O O . ILE A 1 98 ? -8.282 -0.427 -7.525 1.00 91.06 98 ILE A O 1
ATOM 779 N N . GLU A 1 99 ? -8.562 1.188 -6.013 1.00 87.62 99 GLU A N 1
ATOM 780 C CA . GLU A 1 99 ? -9.337 0.410 -5.058 1.00 87.62 99 GLU A CA 1
ATOM 781 C C . GLU A 1 99 ? -10.770 0.938 -4.956 1.00 87.62 99 GLU A C 1
ATOM 783 O O . GLU A 1 99 ? -11.008 2.145 -4.850 1.00 87.62 99 GLU A O 1
ATOM 788 N N . ALA A 1 100 ? -11.727 0.018 -4.902 1.00 88.12 100 ALA A N 1
ATOM 789 C CA . ALA A 1 100 ? -13.117 0.273 -4.558 1.00 88.12 100 ALA A CA 1
ATOM 790 C C . ALA A 1 100 ? -13.523 -0.693 -3.439 1.00 88.12 100 ALA A C 1
ATOM 792 O O . ALA A 1 100 ? -13.839 -1.857 -3.681 1.00 88.12 100 ALA A O 1
ATOM 793 N N . ILE A 1 101 ? -13.487 -0.220 -2.194 1.00 85.62 101 ILE A N 1
ATOM 794 C CA . ILE A 1 101 ? -13.651 -1.048 -0.998 1.00 85.62 101 ILE A CA 1
ATOM 795 C C . ILE A 1 101 ? -14.830 -0.556 -0.169 1.00 85.62 101 ILE A C 1
ATOM 797 O O . ILE A 1 101 ? -14.991 0.621 0.137 1.00 85.62 101 ILE A O 1
ATOM 801 N N . ARG A 1 102 ? -15.649 -1.502 0.265 1.00 86.69 102 ARG A N 1
ATOM 802 C CA . ARG A 1 102 ? -16.649 -1.337 1.305 1.00 86.69 102 ARG A CA 1
ATOM 803 C C . ARG A 1 102 ? -16.050 -1.769 2.639 1.00 86.69 102 ARG A C 1
ATOM 805 O O . ARG A 1 102 ? -15.813 -2.955 2.861 1.00 86.69 102 ARG A O 1
ATOM 812 N N . GLN A 1 103 ? -15.872 -0.818 3.545 1.00 84.44 103 GLN A N 1
ATOM 813 C CA . GLN A 1 103 ? -15.333 -1.053 4.877 1.00 84.44 103 GLN A CA 1
ATOM 814 C C . GLN A 1 103 ? -16.461 -1.044 5.914 1.00 84.44 103 GLN A C 1
ATOM 816 O O . GLN A 1 103 ? -17.224 -0.086 6.021 1.00 84.44 103 GLN A O 1
ATOM 821 N N . THR A 1 104 ? -16.587 -2.115 6.694 1.00 87.00 104 THR A N 1
ATOM 822 C CA . THR A 1 104 ? -17.538 -2.205 7.810 1.00 87.00 104 THR A CA 1
ATOM 823 C C . THR A 1 104 ? -16.783 -2.380 9.115 1.00 87.00 104 THR A C 1
ATOM 825 O O . THR A 1 104 ? -16.030 -3.335 9.261 1.00 87.00 104 THR A O 1
ATOM 828 N N . VAL A 1 105 ? -17.018 -1.490 10.077 1.00 84.88 105 VAL A N 1
ATOM 829 C CA . VAL A 1 105 ? -16.392 -1.562 11.403 1.00 84.88 105 VAL A CA 1
ATOM 830 C C . VAL A 1 105 ? -17.391 -2.126 12.407 1.00 84.88 105 VAL A C 1
ATOM 832 O O . VAL A 1 105 ? -18.523 -1.637 12.532 1.00 84.88 105 VAL A O 1
ATOM 835 N N . TYR A 1 106 ? -16.961 -3.150 13.131 1.00 87.38 106 TYR A N 1
ATOM 836 C CA . TYR A 1 106 ? -17.688 -3.804 14.206 1.00 87.38 106 TYR A CA 1
ATOM 837 C C . TYR A 1 106 ? -16.976 -3.575 15.537 1.00 87.38 106 TYR A C 1
ATOM 839 O O . TYR A 1 106 ? -15.756 -3.582 15.608 1.00 87.38 106 TYR A O 1
ATOM 847 N N . GLU A 1 107 ? -17.750 -3.426 16.601 1.00 88.06 107 GLU A N 1
ATOM 848 C CA . GLU A 1 107 ? -17.290 -3.604 17.975 1.00 88.06 107 GLU A CA 1
ATOM 849 C C . GLU A 1 107 ? -17.394 -5.093 18.328 1.00 88.06 107 GLU A C 1
ATOM 851 O O . GLU A 1 107 ? -18.439 -5.710 18.081 1.00 88.06 107 GLU A O 1
ATOM 856 N N . ILE A 1 108 ? -16.334 -5.670 18.895 1.00 84.56 108 ILE A N 1
ATOM 857 C CA . ILE A 1 108 ? -16.335 -7.051 19.378 1.00 84.56 108 ILE A CA 1
ATOM 858 C C . ILE A 1 108 ? -16.853 -7.071 20.818 1.00 84.56 108 ILE A C 1
ATOM 860 O O . ILE A 1 108 ? -16.229 -6.570 21.753 1.00 84.56 108 ILE A O 1
ATOM 864 N N . ILE A 1 109 ? -18.028 -7.667 20.982 1.00 85.00 109 ILE A N 1
ATOM 865 C CA . ILE A 1 109 ? -18.678 -7.955 22.258 1.00 85.00 109 ILE A CA 1
ATOM 866 C C . ILE A 1 109 ? -18.197 -9.335 22.746 1.00 85.00 109 ILE A C 1
ATOM 868 O O . ILE A 1 109 ? -17.616 -10.124 22.001 1.00 85.00 109 ILE A O 1
ATOM 872 N N . LYS A 1 110 ? -18.442 -9.647 24.024 1.00 80.31 110 LYS A N 1
ATOM 873 C CA . LYS A 1 110 ? -18.207 -10.974 24.615 1.00 80.31 110 LYS A CA 1
ATOM 874 C C . LYS A 1 110 ? -18.685 -12.114 23.697 1.00 80.31 110 LYS A C 1
ATOM 876 O O . LYS A 1 110 ? -19.771 -12.038 23.125 1.00 80.31 110 LYS A O 1
ATOM 881 N N . ASN A 1 111 ? -17.903 -13.195 23.655 1.00 73.69 111 ASN A N 1
ATOM 882 C CA . ASN A 1 111 ? -18.160 -14.414 22.873 1.00 73.69 111 ASN A CA 1
ATOM 883 C C . ASN A 1 111 ? -18.238 -14.180 21.349 1.00 73.69 111 ASN A C 1
ATOM 885 O O . ASN A 1 111 ? -19.132 -14.718 20.700 1.00 73.69 111 ASN A O 1
ATOM 889 N N . ASP A 1 112 ? -17.346 -13.349 20.794 1.00 70.00 112 ASP A N 1
ATOM 890 C CA . ASP A 1 112 ? -17.246 -13.037 19.354 1.00 70.00 112 ASP A CA 1
ATOM 891 C C . ASP A 1 112 ? -18.516 -12.437 18.723 1.00 70.00 112 ASP A C 1
ATOM 893 O O . ASP A 1 112 ? -18.659 -12.374 17.498 1.00 70.00 112 ASP A O 1
ATOM 897 N N . GLN A 1 113 ? -19.449 -11.948 19.544 1.00 80.94 113 GLN A N 1
ATOM 898 C CA . GLN A 1 113 ? -20.610 -11.226 19.043 1.00 80.94 113 GLN A CA 1
ATOM 899 C C . GLN A 1 113 ? -20.165 -9.877 18.482 1.00 80.94 113 GLN A C 1
ATOM 901 O O . GLN A 1 113 ? -19.477 -9.107 19.141 1.00 80.94 113 GLN A O 1
ATOM 906 N N . ARG A 1 114 ? -20.572 -9.568 17.252 1.00 87.88 114 ARG A N 1
ATOM 907 C CA . ARG A 1 114 ? -20.162 -8.348 16.548 1.00 87.88 114 ARG A CA 1
ATOM 908 C C . ARG A 1 114 ? -21.314 -7.351 16.548 1.00 87.88 114 ARG A C 1
ATOM 910 O O . ARG A 1 114 ? -22.404 -7.668 16.071 1.00 87.88 114 ARG A O 1
ATOM 917 N N . LYS A 1 115 ? -21.086 -6.124 17.015 1.00 87.56 115 LYS A N 1
ATOM 918 C CA . LYS A 1 115 ? -22.039 -5.017 16.849 1.00 87.56 115 LYS A CA 1
ATOM 919 C C . LYS A 1 115 ? -21.541 -4.090 15.760 1.00 87.56 115 LYS A C 1
ATOM 921 O O . LYS A 1 115 ? -20.496 -3.473 15.909 1.00 87.56 115 LYS A O 1
ATOM 926 N N . LYS A 1 116 ? -22.296 -3.972 14.668 1.00 87.81 116 LYS A N 1
ATOM 927 C CA . LYS A 1 116 ? -21.976 -3.032 13.588 1.00 87.81 116 LYS A CA 1
ATOM 928 C C . LYS A 1 116 ? -21.997 -1.600 14.127 1.00 87.81 116 LYS A C 1
ATOM 930 O O . LYS A 1 116 ? -22.976 -1.201 14.757 1.00 87.81 116 LYS A O 1
ATOM 935 N N . LYS A 1 117 ? -20.938 -0.840 13.856 1.00 85.12 117 LYS A N 1
ATOM 936 C CA . LYS A 1 117 ? -20.801 0.556 14.287 1.00 85.12 117 LYS A CA 1
ATOM 937 C C . LYS A 1 117 ? -20.874 1.501 13.096 1.00 85.12 117 LYS A C 1
ATOM 939 O O . LYS A 1 117 ? -21.698 2.408 13.102 1.00 85.12 117 LYS A O 1
ATOM 944 N N . PHE A 1 118 ? -20.094 1.228 12.050 1.00 81.56 118 PHE A N 1
ATOM 945 C CA . PHE A 1 118 ? -19.967 2.117 10.895 1.00 81.56 118 PHE A CA 1
ATOM 946 C C . PHE A 1 118 ? -19.890 1.334 9.586 1.00 81.56 118 PHE A C 1
ATOM 948 O O . PHE A 1 118 ? -19.504 0.163 9.559 1.00 81.56 118 PHE A O 1
ATOM 955 N N . LEU A 1 119 ? -20.291 1.991 8.502 1.00 81.50 119 LEU A N 1
ATOM 956 C CA . LEU A 1 119 ? -20.126 1.516 7.137 1.00 81.50 119 LEU A CA 1
ATOM 957 C C . LEU A 1 119 ? -19.592 2.674 6.297 1.00 81.50 119 LEU A C 1
ATOM 959 O O . LEU A 1 119 ? -20.204 3.738 6.277 1.00 81.50 119 LEU A O 1
ATOM 963 N N . GLU A 1 120 ? -18.502 2.431 5.586 1.00 82.56 120 GLU A N 1
ATOM 964 C CA . GLU A 1 120 ? -17.840 3.399 4.724 1.00 82.56 120 GLU A CA 1
ATOM 965 C C . GLU A 1 120 ? -17.596 2.786 3.343 1.00 82.56 120 GLU A C 1
ATOM 967 O O . GLU A 1 120 ? -17.312 1.593 3.209 1.00 82.56 120 GLU A O 1
ATOM 972 N N . HIS A 1 121 ? -17.731 3.610 2.308 1.00 83.00 121 HIS A N 1
ATOM 973 C CA . HIS A 1 121 ? -17.332 3.271 0.949 1.00 83.00 121 HIS A CA 1
ATOM 974 C C . HIS A 1 121 ? -16.081 4.082 0.615 1.00 83.00 121 HIS A C 1
ATOM 976 O O . HIS A 1 121 ? -16.133 5.313 0.575 1.00 83.00 121 HIS A O 1
ATOM 982 N N . ARG A 1 122 ? -14.968 3.386 0.393 1.00 82.94 122 ARG A N 1
ATOM 983 C CA . ARG A 1 122 ? -13.682 3.963 0.024 1.00 82.94 122 ARG A CA 1
ATOM 984 C C . ARG A 1 122 ? -13.427 3.720 -1.453 1.00 82.94 122 ARG A C 1
ATOM 986 O O . ARG A 1 122 ? -13.419 2.578 -1.901 1.00 82.94 122 ARG A O 1
ATOM 993 N N . TYR A 1 123 ? -13.189 4.800 -2.180 1.00 88.06 123 TYR A N 1
ATOM 994 C CA . TYR A 1 123 ? -12.657 4.753 -3.537 1.00 88.06 123 TYR A CA 1
ATOM 995 C C . TYR A 1 123 ? -11.322 5.467 -3.512 1.00 88.06 123 TYR A C 1
ATOM 997 O O . TYR A 1 123 ? -11.235 6.551 -2.937 1.00 88.06 123 TYR A O 1
ATOM 1005 N N . LEU A 1 124 ? -10.292 4.852 -4.073 1.00 89.25 124 LEU A N 1
ATOM 1006 C CA . LEU A 1 124 ? -8.926 5.333 -3.962 1.00 89.25 124 LEU A CA 1
ATOM 1007 C C . LEU A 1 124 ? -8.176 5.015 -5.251 1.00 89.25 124 LEU A C 1
ATOM 1009 O O . LEU A 1 124 ? -8.233 3.893 -5.727 1.00 89.25 124 LEU A O 1
ATOM 1013 N N . ALA A 1 125 ? -7.460 5.984 -5.802 1.00 92.44 125 ALA A N 1
ATOM 1014 C CA . ALA A 1 125 ? -6.459 5.747 -6.833 1.00 92.44 125 ALA A CA 1
ATOM 1015 C C . ALA A 1 125 ? -5.100 6.172 -6.278 1.00 92.44 125 ALA A C 1
ATOM 1017 O O . ALA A 1 125 ? -4.942 7.318 -5.851 1.00 92.44 125 ALA A O 1
ATOM 1018 N N . ILE A 1 126 ? -4.134 5.259 -6.266 1.00 94.50 126 ILE A N 1
ATOM 1019 C CA . ILE A 1 126 ? -2.768 5.482 -5.795 1.00 94.50 126 ILE A CA 1
ATOM 1020 C C . ILE A 1 126 ? -1.815 5.260 -6.955 1.00 94.50 126 ILE A C 1
ATOM 1022 O O . ILE A 1 126 ? -1.881 4.242 -7.637 1.00 94.50 126 ILE A O 1
ATOM 1026 N N . ARG A 1 127 ? -0.880 6.186 -7.118 1.00 96.31 127 ARG A N 1
ATOM 1027 C CA . ARG A 1 127 ? 0.299 6.005 -7.954 1.00 96.31 127 ARG A CA 1
ATOM 1028 C C . ARG A 1 127 ? 1.466 5.575 -7.097 1.00 96.31 127 ARG A C 1
ATOM 1030 O O . ARG A 1 127 ? 1.764 6.273 -6.135 1.00 96.31 127 ARG A O 1
ATOM 1037 N N . TYR A 1 128 ? 2.142 4.497 -7.463 1.00 96.75 128 TYR A N 1
ATOM 1038 C CA . TYR A 1 128 ? 3.434 4.121 -6.897 1.00 96.75 128 TYR A CA 1
ATOM 1039 C C . TYR A 1 128 ? 4.527 4.519 -7.878 1.00 96.75 128 TYR A C 1
ATOM 1041 O O . TYR A 1 128 ? 4.442 4.189 -9.059 1.00 96.75 128 TYR A O 1
ATOM 1049 N N . ILE A 1 129 ? 5.540 5.231 -7.397 1.00 97.06 129 ILE A N 1
ATOM 1050 C CA . ILE A 1 129 ? 6.674 5.687 -8.195 1.00 97.06 129 ILE A CA 1
ATOM 1051 C C . ILE A 1 129 ? 7.945 5.162 -7.547 1.00 97.06 129 ILE A C 1
ATOM 1053 O O . ILE A 1 129 ? 8.191 5.437 -6.376 1.00 97.06 129 ILE A O 1
ATOM 1057 N N . MET A 1 130 ? 8.749 4.426 -8.308 1.00 97.31 130 MET A N 1
ATOM 1058 C CA . MET A 1 130 ? 10.008 3.845 -7.860 1.00 97.31 130 MET A CA 1
ATOM 1059 C C . MET A 1 130 ? 11.187 4.516 -8.555 1.00 97.31 130 MET A C 1
ATOM 1061 O O . MET A 1 130 ? 11.162 4.742 -9.770 1.00 97.31 130 MET A O 1
ATOM 1065 N N . ARG A 1 131 ? 12.224 4.813 -7.776 1.00 96.38 131 ARG A N 1
ATOM 1066 C CA . ARG A 1 131 ? 13.470 5.439 -8.223 1.00 96.38 131 ARG A CA 1
ATOM 1067 C C . ARG A 1 131 ? 14.658 4.712 -7.627 1.00 96.38 131 ARG A C 1
ATOM 1069 O O . ARG A 1 131 ? 14.569 4.185 -6.522 1.00 96.38 131 ARG A O 1
ATOM 1076 N N . MET A 1 132 ? 15.758 4.731 -8.361 1.00 95.38 132 MET A N 1
ATOM 1077 C CA . MET A 1 132 ? 17.049 4.285 -7.865 1.00 95.38 132 MET A CA 1
ATOM 1078 C C . MET A 1 132 ? 17.844 5.515 -7.422 1.00 95.38 132 MET A C 1
ATOM 1080 O O . MET A 1 132 ? 17.862 6.511 -8.146 1.00 95.38 132 MET A O 1
ATOM 1084 N N . ASP A 1 133 ? 18.444 5.467 -6.237 1.00 92.44 133 ASP A N 1
ATOM 1085 C CA . ASP A 1 133 ? 19.364 6.507 -5.775 1.00 92.44 133 ASP A CA 1
ATOM 1086 C C . ASP A 1 133 ? 20.796 6.289 -6.300 1.00 92.44 133 ASP A C 1
ATOM 1088 O O . ASP A 1 133 ? 21.085 5.324 -7.016 1.00 92.44 133 ASP A O 1
ATOM 1092 N N . ASP A 1 134 ? 21.697 7.208 -5.948 1.00 90.31 134 ASP A N 1
ATOM 1093 C CA . ASP A 1 134 ? 23.103 7.173 -6.369 1.00 90.31 134 ASP A CA 1
ATOM 1094 C C . ASP A 1 134 ? 23.880 5.970 -5.791 1.00 90.31 134 ASP A C 1
ATOM 1096 O O . ASP A 1 134 ? 24.913 5.588 -6.341 1.00 90.31 134 ASP A O 1
ATOM 1100 N N . ASP A 1 135 ? 23.373 5.343 -4.722 1.00 89.75 135 ASP A N 1
ATOM 1101 C CA . ASP A 1 135 ? 23.943 4.150 -4.083 1.00 89.75 135 ASP A CA 1
ATOM 1102 C C . ASP A 1 135 ? 23.341 2.843 -4.644 1.00 89.75 135 ASP A C 1
ATOM 1104 O O . ASP A 1 135 ? 23.527 1.763 -4.074 1.00 89.75 135 ASP A O 1
ATOM 1108 N N . HIS A 1 136 ? 22.629 2.920 -5.776 1.00 87.31 136 HIS A N 1
ATOM 1109 C CA . HIS A 1 136 ? 21.913 1.808 -6.411 1.00 87.31 136 HIS A CA 1
ATOM 1110 C C . HIS A 1 136 ? 20.835 1.162 -5.522 1.00 87.31 136 HIS A C 1
ATOM 1112 O O . HIS A 1 136 ? 20.474 -0.004 -5.712 1.00 87.31 136 HIS A O 1
ATOM 1118 N N . GLN A 1 137 ? 20.291 1.906 -4.558 1.00 93.25 137 GLN A N 1
ATOM 1119 C CA . GLN A 1 137 ? 19.168 1.462 -3.743 1.00 93.25 137 GLN A CA 1
ATOM 1120 C C . GLN A 1 137 ? 17.855 1.915 -4.365 1.00 93.25 137 GLN A C 1
ATOM 1122 O O . GLN A 1 137 ? 17.712 3.042 -4.842 1.00 93.25 137 GLN A O 1
ATOM 1127 N N . TRP A 1 138 ? 16.871 1.020 -4.348 1.00 96.50 138 TRP A N 1
ATOM 1128 C CA . TRP A 1 138 ? 15.549 1.316 -4.866 1.00 96.50 138 TRP A CA 1
ATOM 1129 C C . TRP A 1 138 ? 14.625 1.801 -3.763 1.00 96.50 138 TRP A C 1
ATOM 1131 O O . TRP A 1 138 ? 14.409 1.129 -2.754 1.00 96.50 138 TRP A O 1
ATOM 1141 N N . HIS A 1 139 ? 14.020 2.951 -4.018 1.00 97.19 139 HIS A N 1
ATOM 1142 C CA . HIS A 1 139 ? 13.042 3.579 -3.150 1.00 97.19 139 HIS A CA 1
ATOM 1143 C C . HIS A 1 139 ? 11.736 3.749 -3.897 1.00 97.19 139 HIS A C 1
ATOM 1145 O O . HIS A 1 139 ? 11.713 3.868 -5.123 1.00 97.19 139 HIS A O 1
ATOM 1151 N N . PHE A 1 140 ? 10.644 3.813 -3.152 1.00 97.44 140 PHE A N 1
ATOM 1152 C CA . PHE A 1 140 ? 9.354 4.181 -3.694 1.00 97.44 140 PHE A CA 1
ATOM 1153 C C . PHE A 1 140 ? 8.686 5.266 -2.862 1.00 97.44 140 PHE A C 1
ATOM 1155 O O . PHE A 1 140 ? 8.890 5.404 -1.654 1.00 97.44 140 PHE A O 1
ATOM 1162 N N . GLU A 1 141 ? 7.820 6.000 -3.535 1.00 96.56 141 GLU A N 1
ATOM 1163 C CA . GLU A 1 141 ? 6.823 6.866 -2.934 1.00 96.56 141 GLU A CA 1
ATOM 1164 C C . GLU A 1 141 ? 5.472 6.565 -3.570 1.00 96.56 141 GLU A C 1
ATOM 1166 O O . GLU A 1 141 ? 5.389 6.134 -4.723 1.00 96.56 141 GLU A O 1
ATOM 1171 N N . SER A 1 142 ? 4.401 6.790 -2.821 1.00 95.25 142 SER A N 1
ATOM 1172 C CA . SER A 1 142 ? 3.051 6.697 -3.335 1.00 95.25 142 SER A CA 1
ATOM 1173 C C . SER A 1 142 ? 2.316 8.022 -3.191 1.00 95.25 142 SER A C 1
ATOM 1175 O O . SER A 1 142 ? 2.512 8.775 -2.235 1.00 95.25 142 SER A O 1
ATOM 1177 N N . THR A 1 143 ? 1.475 8.340 -4.166 1.00 93.88 143 THR A N 1
ATOM 1178 C CA . THR A 1 143 ? 0.668 9.564 -4.188 1.00 93.88 143 THR A CA 1
ATOM 1179 C C . THR A 1 143 ? -0.784 9.205 -4.425 1.00 93.88 143 THR A C 1
ATOM 1181 O O . THR A 1 143 ? -1.101 8.427 -5.325 1.00 93.88 143 THR A O 1
ATOM 1184 N N . ILE A 1 144 ? -1.675 9.779 -3.623 1.00 91.38 144 ILE A N 1
ATOM 1185 C CA . ILE A 1 144 ? -3.115 9.610 -3.792 1.00 91.38 144 ILE A CA 1
ATOM 1186 C C . ILE A 1 144 ? -3.572 10.492 -4.956 1.00 91.38 144 ILE A C 1
ATOM 1188 O O . ILE A 1 144 ? -3.597 11.710 -4.844 1.00 91.38 144 ILE A O 1
ATOM 1192 N N . LEU A 1 145 ? -3.948 9.892 -6.082 1.00 91.31 145 LEU A N 1
ATOM 1193 C CA . LEU A 1 145 ? -4.447 10.613 -7.258 1.00 91.31 145 LEU A CA 1
ATOM 1194 C C . LEU A 1 145 ? -5.927 10.987 -7.125 1.00 91.31 145 LEU A C 1
ATOM 1196 O O . LEU A 1 145 ? -6.379 11.992 -7.665 1.00 91.31 145 LEU A O 1
ATOM 1200 N N . SER A 1 146 ? -6.702 10.152 -6.437 1.00 90.69 146 SER A N 1
ATOM 1201 C CA . SER A 1 146 ? -8.132 10.352 -6.216 1.00 90.69 146 SER A CA 1
ATOM 1202 C C . SER A 1 146 ? -8.560 9.618 -4.957 1.00 90.69 146 SER A C 1
ATOM 1204 O O . SER A 1 146 ? -8.039 8.541 -4.672 1.00 90.69 146 SER A O 1
ATOM 1206 N N . HIS A 1 147 ? -9.504 10.183 -4.208 1.00 88.31 147 HIS A N 1
ATOM 1207 C CA . HIS A 1 147 ? -10.042 9.546 -3.016 1.00 88.31 147 HIS A CA 1
ATOM 1208 C C . HIS A 1 147 ? -11.482 9.992 -2.733 1.00 88.31 147 HIS A C 1
ATOM 1210 O O . HIS A 1 147 ? -11.866 11.115 -3.062 1.00 88.31 147 HIS A O 1
ATOM 1216 N N . SER A 1 148 ? -12.278 9.128 -2.095 1.00 83.69 148 SER A N 1
ATOM 1217 C CA . SER A 1 148 ? -13.648 9.450 -1.660 1.00 83.69 148 SER A CA 1
ATOM 1218 C C . SER A 1 148 ? -13.702 10.563 -0.605 1.00 83.69 148 SER A C 1
ATOM 1220 O O . SER A 1 148 ? -14.686 11.295 -0.530 1.00 83.69 148 SER A O 1
ATOM 1222 N N . ASP A 1 149 ? -12.635 10.720 0.178 1.00 80.19 149 ASP A N 1
ATOM 1223 C CA . ASP A 1 149 ? -12.349 11.924 0.963 1.00 80.19 149 ASP A CA 1
ATOM 1224 C C . ASP A 1 149 ? -11.452 12.874 0.148 1.00 80.19 149 ASP A C 1
ATOM 1226 O O . ASP A 1 149 ? -10.258 12.595 0.000 1.00 80.19 149 ASP A O 1
ATOM 1230 N N . PRO A 1 150 ? -11.977 14.004 -0.357 1.00 77.88 150 PRO A N 1
ATOM 1231 C CA . PRO A 1 150 ? -11.214 14.921 -1.199 1.00 77.88 150 PRO A CA 1
ATOM 1232 C C . PRO A 1 150 ? -10.059 15.610 -0.459 1.00 77.88 150 PRO A C 1
ATOM 1234 O O . PRO A 1 150 ? -9.170 16.158 -1.101 1.00 77.88 150 PRO A O 1
ATOM 1237 N N . ARG A 1 151 ? -10.039 15.592 0.882 1.00 76.06 151 ARG A N 1
ATOM 1238 C CA . ARG A 1 151 ? -9.004 16.268 1.684 1.00 76.06 151 ARG A CA 1
ATOM 1239 C C . ARG A 1 151 ? -7.634 15.600 1.603 1.00 76.06 151 ARG A C 1
ATOM 1241 O O . ARG A 1 151 ? -6.653 16.221 1.997 1.00 76.06 151 ARG A O 1
ATOM 1248 N N . ILE A 1 152 ? -7.575 14.348 1.150 1.00 76.12 152 ILE A N 1
ATOM 1249 C CA . ILE A 1 152 ? -6.331 13.570 1.081 1.00 76.12 152 ILE A CA 1
ATOM 1250 C C . ILE A 1 152 ? -5.840 13.354 -0.356 1.00 76.12 152 ILE A C 1
ATOM 1252 O O . ILE A 1 152 ? -4.846 12.663 -0.569 1.00 76.12 152 ILE A O 1
ATOM 1256 N N . VAL A 1 153 ? -6.520 13.933 -1.346 1.00 82.75 153 VAL A N 1
ATOM 1257 C CA . VAL A 1 153 ? -6.062 13.920 -2.740 1.00 82.75 153 VAL A CA 1
ATOM 1258 C C . VAL A 1 153 ? -4.733 14.675 -2.837 1.00 82.75 153 VAL A C 1
ATOM 1260 O O . VAL A 1 153 ? -4.517 15.651 -2.124 1.00 82.75 153 VAL A O 1
ATOM 1263 N N . GLU A 1 154 ? -3.823 14.163 -3.664 1.00 80.19 154 GLU A N 1
ATOM 1264 C CA . GLU A 1 154 ? -2.426 14.595 -3.829 1.00 80.19 154 GLU A CA 1
ATOM 1265 C C . GLU A 1 154 ? -1.538 14.439 -2.584 1.00 80.19 154 GLU A C 1
ATOM 1267 O O . GLU A 1 154 ? -0.358 14.791 -2.614 1.00 80.19 154 GLU A O 1
ATOM 1272 N N . SER A 1 155 ? -2.051 13.862 -1.492 1.00 78.25 155 SER A N 1
ATOM 1273 C CA . SER A 1 155 ? -1.212 13.562 -0.334 1.00 78.25 155 SER A CA 1
ATOM 1274 C C . SER A 1 155 ? -0.251 12.402 -0.622 1.00 78.25 155 SER A C 1
ATOM 1276 O O . SER A 1 155 ? -0.555 11.476 -1.387 1.00 78.25 155 SER A O 1
ATOM 1278 N N . GLN A 1 156 ? 0.931 12.457 -0.001 1.00 78.00 156 GLN A N 1
ATOM 1279 C CA . GLN A 1 156 ? 1.854 11.326 0.012 1.00 78.00 156 GLN A CA 1
ATOM 1280 C C . GLN A 1 156 ? 1.248 10.197 0.850 1.00 78.00 156 GLN A C 1
ATOM 1282 O O . GLN A 1 156 ? 0.927 10.391 2.022 1.00 78.00 156 GLN A O 1
ATOM 1287 N N . GLY A 1 157 ? 1.105 9.026 0.232 1.00 81.94 157 GLY A N 1
ATOM 1288 C CA . GLY A 1 157 ? 0.720 7.792 0.900 1.00 81.94 157 GLY A CA 1
ATOM 1289 C C . GLY A 1 157 ? 1.939 7.172 1.578 1.00 81.94 157 GLY A C 1
ATOM 1290 O O . GLY A 1 157 ? 2.484 7.737 2.523 1.00 81.94 157 GLY A O 1
ATOM 1291 N N . LEU A 1 158 ? 2.382 6.012 1.106 1.00 90.88 158 LEU A N 1
ATOM 1292 C CA . LEU A 1 158 ? 3.575 5.328 1.603 1.00 90.88 158 LEU A CA 1
ATOM 1293 C C . LEU A 1 158 ? 4.850 5.892 0.981 1.00 90.88 158 LEU A C 1
ATOM 1295 O O . LEU A 1 158 ? 4.875 6.273 -0.183 1.00 90.88 158 LEU A O 1
ATOM 1299 N N . LYS A 1 159 ? 5.944 5.827 1.733 1.00 94.44 159 LYS A N 1
ATOM 1300 C CA . LYS A 1 159 ? 7.300 5.944 1.192 1.00 94.44 159 LYS A CA 1
ATOM 1301 C C . LYS A 1 159 ? 8.231 4.942 1.855 1.00 94.44 159 LYS A C 1
ATOM 1303 O O . LYS A 1 159 ? 8.077 4.674 3.050 1.00 94.44 159 LYS A O 1
ATOM 1308 N N . GLY A 1 160 ? 9.201 4.427 1.115 1.00 95.75 160 GLY A N 1
ATOM 1309 C CA . GLY A 1 160 ? 10.167 3.473 1.650 1.00 95.75 160 GLY A CA 1
ATOM 1310 C C . GLY A 1 160 ? 11.008 2.802 0.573 1.00 95.75 160 GLY A C 1
ATOM 1311 O O . GLY A 1 160 ? 11.312 3.431 -0.435 1.00 95.75 160 GLY A O 1
ATOM 1312 N N . SER A 1 161 ? 11.387 1.548 0.799 1.00 96.62 161 SER A N 1
ATOM 1313 C CA . SER A 1 161 ? 12.288 0.771 -0.055 1.00 96.62 161 SER A CA 1
ATOM 1314 C C . SER A 1 161 ? 11.547 -0.230 -0.940 1.00 96.62 161 SER A C 1
ATOM 1316 O O . SER A 1 161 ? 10.430 -0.655 -0.626 1.00 96.62 161 SER A O 1
ATOM 1318 N N . VAL A 1 162 ? 12.195 -0.612 -2.041 1.00 96.62 162 VAL A N 1
ATOM 1319 C CA . VAL A 1 162 ? 11.761 -1.701 -2.922 1.00 96.62 162 VAL A CA 1
ATOM 1320 C C . VAL A 1 162 ? 12.745 -2.857 -2.808 1.00 96.62 162 VAL A C 1
ATOM 1322 O O . VAL A 1 162 ? 13.931 -2.687 -3.090 1.00 96.62 162 VAL A O 1
ATOM 1325 N N . ASP A 1 163 ? 12.238 -4.032 -2.459 1.00 94.94 163 ASP A N 1
ATOM 1326 C CA . ASP A 1 163 ? 12.994 -5.279 -2.475 1.00 94.94 163 ASP A CA 1
ATOM 1327 C C . ASP A 1 163 ? 12.583 -6.113 -3.694 1.00 94.94 163 ASP A C 1
ATOM 1329 O O . ASP A 1 163 ? 11.403 -6.399 -3.921 1.00 94.94 163 ASP A O 1
ATOM 1333 N N . TRP A 1 164 ? 13.566 -6.502 -4.504 1.00 93.50 164 TRP A N 1
ATOM 1334 C CA . TRP A 1 164 ? 13.344 -7.235 -5.749 1.00 93.50 164 TRP A CA 1
ATOM 1335 C C . TRP A 1 164 ? 13.498 -8.742 -5.533 1.00 93.50 164 TRP A C 1
ATOM 1337 O O . TRP A 1 164 ? 14.493 -9.222 -4.988 1.00 93.50 164 TRP A O 1
ATOM 1347 N N . LEU A 1 165 ? 12.505 -9.506 -5.983 1.00 92.81 165 LEU A N 1
ATOM 1348 C CA . LEU A 1 165 ? 12.421 -10.956 -5.811 1.00 92.81 165 LEU A CA 1
ATOM 1349 C C . LEU A 1 165 ? 12.211 -11.617 -7.174 1.00 92.81 165 LEU A C 1
ATOM 1351 O O . LEU A 1 165 ? 11.699 -11.000 -8.098 1.00 92.81 165 LEU A O 1
ATOM 1355 N N . LYS A 1 166 ? 12.578 -12.886 -7.339 1.00 87.06 166 LYS A N 1
ATOM 1356 C CA . LYS A 1 166 ? 12.575 -13.531 -8.666 1.00 87.06 166 LYS A CA 1
ATOM 1357 C C . LYS A 1 166 ? 11.251 -13.432 -9.448 1.00 87.06 166 LYS A C 1
ATOM 1359 O O . LYS A 1 166 ? 11.289 -13.218 -10.656 1.00 87.06 166 LYS A O 1
ATOM 1364 N N . SER A 1 167 ? 10.110 -13.616 -8.787 1.00 86.69 167 SER A N 1
ATOM 1365 C CA . SER A 1 167 ? 8.760 -13.532 -9.375 1.00 86.69 167 SER A CA 1
ATOM 1366 C C . SER A 1 167 ? 7.886 -12.493 -8.669 1.00 86.69 167 SER A C 1
ATOM 1368 O O . SER A 1 167 ? 6.661 -12.489 -8.814 1.00 86.69 167 SER A O 1
ATOM 1370 N N . ALA A 1 168 ? 8.518 -11.595 -7.916 1.00 92.31 168 ALA A N 1
ATOM 1371 C CA . ALA A 1 168 ? 7.829 -10.634 -7.083 1.00 92.31 168 ALA A CA 1
ATOM 1372 C C . ALA A 1 168 ? 8.624 -9.337 -6.916 1.00 92.31 168 ALA A C 1
ATOM 1374 O O . ALA A 1 168 ? 9.790 -9.215 -7.292 1.00 92.31 168 ALA A O 1
ATOM 1375 N N . PHE A 1 169 ? 7.977 -8.358 -6.310 1.00 95.00 169 PHE A N 1
ATOM 1376 C CA . PHE A 1 169 ? 8.646 -7.236 -5.674 1.00 95.00 169 PHE A CA 1
ATOM 1377 C C . PHE 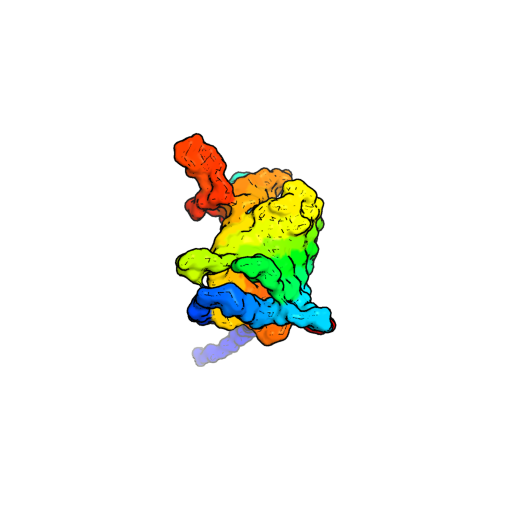A 1 169 ? 7.891 -6.892 -4.396 1.00 95.00 169 PHE A C 1
ATOM 1379 O O . PHE A 1 169 ? 6.689 -7.154 -4.272 1.00 95.00 169 PHE A O 1
ATOM 1386 N N . GLU A 1 170 ? 8.602 -6.322 -3.439 1.00 95.69 170 GLU A N 1
ATOM 1387 C CA . GLU A 1 170 ? 8.052 -5.929 -2.155 1.00 95.69 170 GLU A CA 1
ATOM 1388 C C . GLU A 1 170 ? 8.308 -4.446 -1.901 1.00 95.69 170 GLU A C 1
ATOM 1390 O O . GLU A 1 170 ? 9.392 -3.930 -2.154 1.00 95.69 170 GLU A O 1
ATOM 1395 N N . LEU A 1 171 ? 7.280 -3.757 -1.418 1.00 96.06 171 LEU A N 1
ATOM 1396 C CA . LEU A 1 171 ? 7.323 -2.362 -1.017 1.00 96.06 171 LEU A CA 1
ATOM 1397 C C . LEU A 1 171 ? 7.231 -2.303 0.501 1.00 96.06 171 LEU A C 1
ATOM 1399 O O . LEU A 1 171 ? 6.180 -2.609 1.068 1.00 96.06 171 LEU A O 1
ATOM 1403 N N . THR A 1 172 ? 8.307 -1.877 1.153 1.00 94.94 172 THR A N 1
ATOM 1404 C CA . THR A 1 172 ? 8.344 -1.698 2.606 1.00 94.94 172 THR A CA 1
ATOM 1405 C C . THR A 1 172 ? 8.442 -0.220 2.926 1.00 94.94 172 THR A C 1
ATOM 1407 O O . THR A 1 172 ? 9.414 0.435 2.563 1.00 94.94 172 THR A O 1
ATOM 1410 N N . GLY A 1 173 ? 7.446 0.334 3.614 1.00 93.94 173 GLY A N 1
ATOM 1411 C CA . GLY A 1 173 ? 7.383 1.772 3.828 1.00 93.94 173 GLY A CA 1
ATOM 1412 C C . GLY A 1 173 ? 6.586 2.215 5.039 1.00 93.94 173 GLY A C 1
ATOM 1413 O O . GLY A 1 173 ? 6.042 1.424 5.809 1.00 93.94 173 GLY A O 1
ATOM 1414 N N . ILE A 1 174 ? 6.548 3.532 5.203 1.00 92.00 174 ILE A N 1
ATOM 1415 C CA . ILE A 1 174 ? 5.837 4.205 6.281 1.00 92.00 174 ILE A CA 1
ATOM 1416 C C . ILE A 1 174 ? 4.952 5.325 5.744 1.00 92.00 174 ILE A C 1
ATOM 1418 O O . ILE A 1 174 ? 5.256 5.952 4.727 1.00 92.00 174 ILE A O 1
ATOM 1422 N N . THR A 1 175 ? 3.874 5.607 6.466 1.00 89.94 175 THR A N 1
ATOM 1423 C CA . THR A 1 175 ? 3.015 6.774 6.252 1.00 89.94 175 THR A CA 1
ATOM 1424 C C . THR A 1 175 ? 2.429 7.261 7.577 1.00 89.94 175 THR A C 1
ATOM 1426 O O . THR A 1 175 ? 2.582 6.612 8.611 1.00 89.94 175 THR A O 1
ATOM 1429 N N . SER A 1 176 ? 1.758 8.409 7.574 1.00 86.56 176 SER A N 1
ATOM 1430 C CA . SER A 1 176 ? 0.903 8.840 8.682 1.00 86.56 176 SER A CA 1
ATOM 1431 C C . SER A 1 176 ? -0.559 8.702 8.295 1.00 86.56 176 SER A C 1
ATOM 1433 O O . SER A 1 176 ? -0.932 9.017 7.169 1.00 86.56 176 SER A O 1
ATOM 1435 N N . GLY A 1 177 ? -1.401 8.314 9.243 1.00 84.00 177 GLY A N 1
ATOM 1436 C CA . GLY A 1 177 ? -2.824 8.148 8.999 1.00 84.00 177 GLY A CA 1
ATOM 1437 C C . GLY A 1 177 ? -3.639 8.241 10.275 1.00 84.00 177 GLY A C 1
ATOM 1438 O O . GLY A 1 177 ? -3.208 8.809 11.284 1.00 84.00 177 GLY A O 1
ATOM 1439 N N . THR A 1 178 ? -4.834 7.667 10.222 1.00 83.38 178 THR A N 1
ATOM 1440 C CA . THR A 1 178 ? -5.722 7.566 11.375 1.00 83.38 178 THR A CA 1
ATOM 1441 C C . THR A 1 178 ? -6.269 6.161 11.527 1.00 83.38 178 THR A C 1
ATOM 1443 O O . THR A 1 178 ? -6.638 5.540 10.534 1.00 83.38 178 THR A O 1
ATOM 1446 N N . THR A 1 179 ? -6.405 5.705 12.768 1.00 81.56 179 THR A N 1
ATOM 1447 C CA . THR A 1 179 ? -7.047 4.429 13.101 1.00 81.56 179 THR A CA 1
ATOM 1448 C C . THR A 1 179 ? -8.370 4.676 13.828 1.00 81.56 179 THR A C 1
ATOM 1450 O O . THR A 1 179 ? -8.501 5.650 14.579 1.00 81.56 179 THR A O 1
ATOM 1453 N N . ASN A 1 180 ? -9.373 3.833 13.579 1.00 79.31 180 ASN A N 1
ATOM 1454 C CA . ASN A 1 180 ? -10.708 3.958 14.174 1.00 79.31 180 ASN A CA 1
ATOM 1455 C C . ASN A 1 180 ? -10.723 3.398 15.598 1.00 79.31 180 ASN A C 1
ATOM 1457 O O . ASN A 1 180 ? -10.140 2.349 15.838 1.00 79.31 180 ASN A O 1
ATOM 1461 N N . THR A 1 181 ? -11.441 4.035 16.521 1.00 80.12 181 THR A N 1
ATOM 1462 C CA . THR A 1 181 ? -11.708 3.493 17.865 1.00 80.12 181 THR A CA 1
ATOM 1463 C C . THR A 1 181 ? -13.118 2.903 17.976 1.00 80.12 181 THR A C 1
ATOM 1465 O O . THR A 1 181 ? -13.958 3.096 17.090 1.00 80.12 181 THR A O 1
ATOM 1468 N N . ALA A 1 182 ? -13.421 2.195 19.071 1.00 75.19 182 ALA A N 1
ATOM 1469 C CA . ALA A 1 182 ? -14.742 1.591 19.280 1.00 75.19 182 ALA A CA 1
ATOM 1470 C C . ALA A 1 182 ? -15.857 2.643 19.428 1.00 75.19 182 ALA A C 1
ATOM 1472 O O . ALA A 1 182 ? -17.030 2.371 19.156 1.00 75.19 182 ALA A O 1
ATOM 1473 N N . GLU A 1 183 ? -15.502 3.863 19.824 1.00 78.38 183 GLU A N 1
ATOM 1474 C CA . GLU A 1 183 ? -16.415 5.005 19.893 1.00 78.38 183 GLU A CA 1
ATOM 1475 C C . GLU A 1 183 ? -16.650 5.688 18.533 1.00 78.38 183 GLU A C 1
ATOM 1477 O O . GLU A 1 183 ? -17.493 6.578 18.440 1.00 78.38 183 GLU A O 1
ATOM 1482 N N . GLY A 1 184 ? -15.939 5.281 17.473 1.00 69.44 184 GLY A N 1
ATOM 1483 C CA . GLY A 1 184 ? -15.985 5.934 16.159 1.00 69.44 184 GLY A CA 1
ATOM 1484 C C . GLY A 1 184 ? -15.134 7.194 16.052 1.00 69.44 184 GLY A C 1
ATOM 1485 O O . GLY A 1 184 ? -15.306 7.973 15.118 1.00 69.44 184 GLY A O 1
ATOM 1486 N N . LYS A 1 185 ? -14.234 7.418 17.015 1.00 74.31 185 LYS A N 1
ATOM 1487 C CA . LYS A 1 185 ? -13.227 8.479 16.938 1.00 74.31 185 LYS A CA 1
ATOM 1488 C C . LYS A 1 185 ? -12.049 7.999 16.092 1.00 74.31 185 LYS A C 1
ATOM 1490 O O . LYS A 1 185 ? -11.783 6.804 16.005 1.00 74.31 185 LYS A O 1
ATOM 1495 N N . THR A 1 186 ? -11.324 8.941 15.504 1.00 80.88 186 THR A N 1
ATOM 1496 C CA . THR A 1 186 ? -10.091 8.678 14.753 1.00 80.88 186 THR A CA 1
ATOM 1497 C C . THR A 1 186 ? -8.881 9.113 15.574 1.00 80.88 186 THR A C 1
ATOM 1499 O O . THR A 1 186 ? -8.832 10.261 16.023 1.00 80.88 186 THR A O 1
ATOM 1502 N N . LEU A 1 187 ? -7.900 8.229 15.755 1.00 83.19 187 LEU A N 1
ATOM 1503 C CA . LEU A 1 187 ? -6.627 8.539 16.415 1.00 83.19 187 LEU A CA 1
ATOM 1504 C C . LEU A 1 187 ? -5.512 8.686 15.378 1.00 83.19 187 LEU A C 1
ATOM 1506 O O . LEU A 1 187 ? -5.404 7.814 14.517 1.00 83.19 187 LEU A O 1
ATOM 1510 N N . PRO A 1 188 ? -4.670 9.734 15.453 1.00 86.38 188 PRO A N 1
ATOM 1511 C CA . PRO A 1 188 ? -3.515 9.855 14.576 1.00 86.38 188 PRO A CA 1
ATOM 1512 C C . PRO A 1 188 ? -2.491 8.762 14.896 1.00 86.38 188 PRO A C 1
ATOM 1514 O O . PRO A 1 188 ? -2.114 8.568 16.053 1.00 86.38 188 PRO A O 1
ATOM 1517 N N . VAL A 1 189 ? -2.024 8.074 13.860 1.00 88.31 189 VAL A N 1
ATOM 1518 C CA . VAL A 1 189 ? -1.030 7.000 13.952 1.00 88.31 189 VAL A CA 1
ATOM 1519 C C . VAL A 1 189 ? 0.028 7.162 12.868 1.00 88.31 189 VAL A C 1
ATOM 1521 O O . VAL A 1 189 ? -0.210 7.772 11.824 1.00 88.31 189 VAL A O 1
ATOM 1524 N N . ALA A 1 190 ? 1.207 6.611 13.120 1.00 89.50 190 ALA A N 1
ATOM 1525 C CA . ALA A 1 190 ? 2.146 6.292 12.057 1.00 89.50 190 ALA A CA 1
ATOM 1526 C C . ALA A 1 190 ? 1.928 4.833 11.662 1.00 89.50 190 ALA A C 1
ATOM 1528 O O . ALA A 1 190 ? 1.693 3.987 12.519 1.00 89.50 190 ALA A O 1
ATOM 1529 N N . ILE A 1 191 ? 1.992 4.542 10.376 1.00 88.00 191 ILE A N 1
ATOM 1530 C CA . ILE A 1 191 ? 1.654 3.240 9.820 1.00 88.00 191 ILE A CA 1
ATOM 1531 C C . ILE A 1 191 ? 2.909 2.695 9.159 1.00 88.00 191 ILE A C 1
ATOM 1533 O O . ILE A 1 191 ? 3.501 3.366 8.316 1.00 88.00 191 ILE A O 1
ATOM 1537 N N . TYR A 1 192 ? 3.312 1.494 9.553 1.00 89.69 192 TYR A N 1
ATOM 1538 C CA . TYR A 1 192 ? 4.274 0.686 8.815 1.00 89.69 192 TYR A CA 1
ATOM 1539 C C . TYR A 1 192 ? 3.510 -0.277 7.917 1.00 89.69 192 TYR A C 1
ATOM 1541 O O . TYR A 1 192 ? 2.527 -0.885 8.354 1.00 89.69 192 TYR A O 1
ATOM 1549 N N . ALA A 1 193 ? 3.969 -0.417 6.681 1.00 88.75 193 ALA A N 1
ATOM 1550 C CA . ALA A 1 193 ? 3.330 -1.261 5.696 1.00 88.75 193 ALA A CA 1
ATOM 1551 C C . ALA A 1 193 ? 4.358 -2.026 4.861 1.00 88.75 193 ALA A C 1
ATOM 1553 O O . ALA A 1 193 ? 5.388 -1.478 4.469 1.00 88.75 193 ALA A O 1
ATOM 1554 N N . GLN A 1 194 ? 4.033 -3.280 4.572 1.00 91.06 194 GLN A N 1
ATOM 1555 C CA . GLN A 1 194 ? 4.748 -4.157 3.654 1.00 91.06 194 GLN A CA 1
ATOM 1556 C C . GLN A 1 194 ? 3.734 -4.651 2.619 1.00 91.06 194 GLN A C 1
ATOM 1558 O O . GLN A 1 194 ? 2.691 -5.178 3.002 1.00 91.06 194 GLN A O 1
ATOM 1563 N N . LEU A 1 195 ? 4.009 -4.452 1.332 1.00 90.62 195 LEU A N 1
ATOM 1564 C CA . LEU A 1 195 ? 3.158 -4.881 0.218 1.00 90.62 195 LEU A CA 1
ATOM 1565 C C . LEU A 1 195 ? 3.995 -5.737 -0.728 1.00 90.62 195 LEU A C 1
ATOM 1567 O O . LEU A 1 195 ? 4.906 -5.218 -1.367 1.00 90.62 195 LEU A O 1
ATOM 1571 N N . LYS A 1 196 ? 3.686 -7.023 -0.846 1.00 91.50 196 LYS A N 1
ATOM 1572 C CA . LYS A 1 196 ? 4.381 -7.952 -1.734 1.00 91.50 196 LYS A CA 1
ATOM 1573 C C . LYS A 1 196 ? 3.486 -8.333 -2.906 1.00 91.50 196 LYS A C 1
ATOM 1575 O O . LYS A 1 196 ? 2.437 -8.943 -2.718 1.00 91.50 196 LYS A O 1
ATOM 1580 N N . PHE A 1 197 ? 3.941 -8.023 -4.114 1.00 90.81 197 PHE A N 1
ATOM 1581 C CA . PHE A 1 197 ? 3.271 -8.338 -5.372 1.00 90.81 197 PHE A CA 1
ATOM 1582 C C . PHE A 1 197 ? 3.967 -9.535 -6.004 1.00 90.81 197 PHE A C 1
ATOM 1584 O O . PHE A 1 197 ? 5.147 -9.443 -6.325 1.00 90.81 197 PHE A O 1
ATOM 1591 N N . THR A 1 198 ? 3.257 -10.647 -6.177 1.00 88.75 198 THR A N 1
ATOM 1592 C CA . THR A 1 198 ? 3.822 -11.907 -6.684 1.00 88.75 198 THR A CA 1
ATOM 1593 C C . THR A 1 198 ? 3.062 -12.370 -7.912 1.00 88.75 198 THR A C 1
ATOM 1595 O O . THR A 1 198 ? 1.845 -12.534 -7.863 1.00 88.75 198 THR A O 1
ATOM 1598 N N . CYS A 1 199 ? 3.778 -12.626 -9.000 1.00 84.88 199 CYS A N 1
ATOM 1599 C CA . CYS A 1 199 ? 3.212 -13.201 -10.212 1.00 84.88 199 CYS A CA 1
ATOM 1600 C C . CYS A 1 199 ? 3.365 -14.725 -10.185 1.00 84.88 199 CYS A C 1
ATOM 1602 O O . CYS A 1 199 ? 4.468 -15.252 -10.027 1.00 84.88 199 CYS A O 1
ATOM 1604 N N . ALA A 1 200 ? 2.255 -15.440 -10.350 1.00 82.62 200 ALA A N 1
ATOM 1605 C CA . ALA A 1 200 ? 2.213 -16.895 -10.395 1.00 82.62 200 ALA A CA 1
ATOM 1606 C C . ALA A 1 200 ? 1.478 -17.351 -11.660 1.00 82.62 200 ALA A C 1
ATOM 1608 O O . ALA A 1 200 ? 0.271 -17.593 -11.661 1.00 82.62 200 ALA A O 1
ATOM 1609 N N . GLY A 1 201 ? 2.227 -17.460 -12.759 1.00 78.62 201 GLY A N 1
ATOM 1610 C CA . GLY A 1 201 ? 1.655 -17.715 -14.078 1.00 78.62 201 GLY A CA 1
ATOM 1611 C C . GLY A 1 201 ? 0.850 -16.508 -14.555 1.00 78.62 201 GLY A C 1
ATOM 1612 O O . GLY A 1 201 ? 1.404 -15.432 -14.774 1.00 78.62 201 GLY A O 1
ATOM 1613 N N . ASP A 1 202 ? -0.456 -16.694 -14.697 1.00 74.19 202 ASP A N 1
ATOM 1614 C CA . ASP A 1 202 ? -1.371 -15.660 -15.183 1.00 74.19 202 ASP A CA 1
ATOM 1615 C C . ASP A 1 202 ? -2.007 -14.829 -14.055 1.00 74.19 202 ASP A C 1
ATOM 1617 O O . ASP A 1 202 ? -2.648 -13.806 -14.310 1.00 74.19 202 ASP A O 1
ATOM 1621 N N . GLU A 1 203 ? -1.765 -15.222 -12.805 1.00 75.62 203 GLU A N 1
ATOM 1622 C CA . GLU A 1 203 ? -2.356 -14.628 -11.610 1.00 75.62 203 GLU A CA 1
ATOM 1623 C C . GLU A 1 203 ? -1.372 -13.677 -10.907 1.00 75.62 203 GLU A C 1
ATOM 1625 O O . GLU A 1 203 ? -0.176 -13.962 -10.805 1.00 75.62 203 GLU A O 1
ATOM 1630 N N . LEU A 1 204 ? -1.889 -12.564 -10.379 1.00 81.94 204 LEU A N 1
ATOM 1631 C CA . LEU A 1 204 ? -1.159 -11.649 -9.497 1.00 81.94 204 LEU A CA 1
ATOM 1632 C C . LEU A 1 204 ? -1.705 -11.762 -8.077 1.00 81.94 204 LEU A C 1
ATOM 1634 O O . LEU A 1 204 ? -2.892 -11.555 -7.859 1.00 81.94 204 LEU A O 1
ATOM 1638 N N . TYR A 1 205 ? -0.828 -12.015 -7.112 1.00 82.50 205 TYR A N 1
ATOM 1639 C CA . TYR A 1 205 ? -1.157 -12.013 -5.692 1.00 82.50 205 TYR A CA 1
ATOM 1640 C C . TYR A 1 205 ? -0.568 -10.790 -4.997 1.00 82.50 205 TYR A C 1
ATOM 1642 O O . TYR A 1 205 ? 0.575 -10.416 -5.264 1.00 82.50 205 TYR A O 1
ATOM 1650 N N . ILE A 1 206 ? -1.331 -10.207 -4.070 1.00 84.44 206 ILE A N 1
ATOM 1651 C CA . ILE A 1 206 ? -0.866 -9.127 -3.196 1.00 84.44 206 ILE A CA 1
ATOM 1652 C C . ILE A 1 206 ? -0.988 -9.582 -1.751 1.00 84.44 206 ILE A C 1
ATOM 1654 O O . ILE A 1 206 ? -2.091 -9.704 -1.216 1.00 84.44 206 ILE A O 1
ATOM 1658 N N . GLU A 1 207 ? 0.155 -9.778 -1.111 1.00 84.19 207 GLU A N 1
ATOM 1659 C CA . GLU A 1 207 ? 0.225 -9.921 0.335 1.00 84.19 207 GLU A CA 1
ATOM 1660 C C . GLU A 1 207 ? 0.495 -8.550 0.941 1.00 84.19 207 GLU A C 1
ATOM 1662 O O . GLU A 1 207 ? 1.440 -7.871 0.546 1.00 84.19 207 GLU A O 1
ATOM 1667 N N . ASP A 1 208 ? -0.316 -8.129 1.906 1.00 82.56 208 ASP A N 1
ATOM 1668 C CA . ASP A 1 208 ? -0.085 -6.888 2.625 1.00 82.56 208 ASP A CA 1
ATOM 1669 C C . ASP A 1 208 ? -0.036 -7.103 4.136 1.00 82.56 208 ASP A C 1
ATOM 1671 O O . ASP A 1 208 ? -0.720 -7.952 4.710 1.00 82.56 208 ASP A O 1
ATOM 1675 N N . ARG A 1 209 ? 0.826 -6.331 4.794 1.00 82.69 209 ARG A N 1
ATOM 1676 C CA . ARG A 1 209 ? 0.932 -6.274 6.248 1.00 82.69 209 ARG A CA 1
ATOM 1677 C C .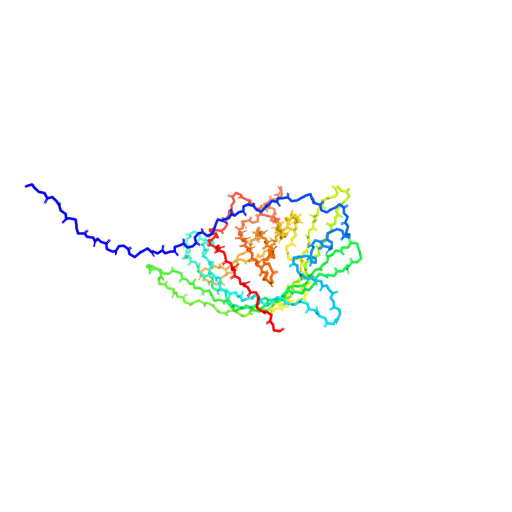 ARG A 1 209 ? 0.957 -4.828 6.667 1.00 82.69 209 ARG A C 1
ATOM 1679 O O . ARG A 1 209 ? 1.809 -4.069 6.221 1.00 82.69 209 ARG A O 1
ATOM 1686 N N . TRP A 1 210 ? 0.043 -4.480 7.556 1.00 83.50 210 TRP A N 1
ATOM 1687 C CA . TRP A 1 210 ? -0.121 -3.131 8.072 1.00 83.50 210 TRP A CA 1
ATOM 1688 C C . TRP A 1 210 ? -0.022 -3.173 9.589 1.00 83.50 210 TRP A C 1
ATOM 1690 O O . TRP A 1 210 ? -0.655 -4.021 10.218 1.00 83.50 210 TRP A O 1
ATOM 1700 N N . GLN A 1 211 ? 0.754 -2.271 10.181 1.00 85.94 211 GLN A N 1
ATOM 1701 C CA . GLN A 1 211 ? 0.830 -2.110 11.628 1.00 85.94 211 GLN A CA 1
ATOM 1702 C C . GLN A 1 211 ? 0.830 -0.627 11.987 1.00 85.94 211 GLN A C 1
ATOM 1704 O O . GLN A 1 211 ? 1.708 0.135 11.576 1.00 85.94 211 GLN A O 1
ATOM 1709 N N . ASP A 1 212 ? -0.142 -0.249 12.809 1.00 86.88 212 ASP A N 1
ATOM 1710 C CA . ASP A 1 212 ? -0.236 1.086 13.378 1.00 86.88 212 ASP A CA 1
ATOM 1711 C C . ASP A 1 212 ? 0.720 1.209 14.572 1.00 86.88 212 ASP A C 1
ATOM 1713 O O . ASP A 1 212 ? 0.863 0.291 15.383 1.00 86.88 212 ASP A O 1
ATOM 1717 N N . TYR A 1 213 ? 1.344 2.368 14.719 1.00 88.56 213 TYR A N 1
ATOM 1718 C CA . TYR A 1 213 ? 2.217 2.733 15.827 1.00 88.56 213 TYR A CA 1
ATOM 1719 C C . TYR A 1 213 ? 1.847 4.116 16.346 1.00 88.56 213 TYR A C 1
ATOM 1721 O O . TYR A 1 213 ? 1.326 4.970 15.616 1.00 88.56 213 TYR A O 1
ATOM 1729 N N . GLN A 1 214 ? 2.176 4.374 17.612 1.00 89.69 214 GLN A N 1
ATOM 1730 C CA . GLN A 1 214 ? 2.186 5.748 18.097 1.00 89.69 214 GLN A CA 1
ATOM 1731 C C . GLN A 1 214 ? 3.194 6.568 17.286 1.00 89.69 214 GLN A C 1
ATOM 1733 O O . GLN A 1 214 ? 4.253 6.076 16.892 1.00 89.69 214 GLN A O 1
ATOM 1738 N N . MET A 1 215 ? 2.865 7.834 17.040 1.00 90.56 215 MET A N 1
ATOM 1739 C CA . MET A 1 215 ? 3.791 8.766 16.405 1.00 90.56 215 MET A CA 1
ATOM 1740 C C . MET A 1 215 ? 4.975 9.054 17.337 1.00 90.56 215 MET A C 1
ATOM 1742 O O . MET A 1 215 ? 4.795 9.382 18.514 1.00 90.56 215 MET A O 1
ATOM 1746 N N . ALA A 1 216 ? 6.188 8.966 16.800 1.00 90.00 216 ALA A N 1
ATOM 1747 C CA . ALA A 1 216 ? 7.419 9.280 17.503 1.00 90.00 216 ALA A CA 1
ATOM 1748 C C . ALA A 1 216 ? 7.435 10.744 17.962 1.00 90.00 216 ALA A C 1
ATOM 1750 O O . ALA A 1 216 ? 6.851 11.630 17.334 1.00 90.00 216 ALA A O 1
ATOM 1751 N N . LYS A 1 217 ? 8.148 11.016 19.057 1.00 91.62 217 LYS A N 1
ATOM 1752 C CA . LYS A 1 217 ? 8.357 12.376 19.568 1.00 91.62 217 LYS A CA 1
ATOM 1753 C C . LYS A 1 217 ? 9.757 12.853 19.213 1.00 91.62 217 LYS A C 1
ATOM 1755 O O . LYS A 1 217 ? 10.739 12.170 19.492 1.00 91.62 217 LYS A O 1
ATOM 1760 N N . GLY A 1 218 ? 9.842 14.042 18.627 1.00 88.25 218 GLY A N 1
ATOM 1761 C CA . GLY A 1 218 ? 11.107 14.725 18.404 1.00 88.25 218 GLY A CA 1
ATOM 1762 C C . GLY A 1 218 ? 11.732 15.224 19.714 1.00 88.25 218 GLY A C 1
ATOM 1763 O O . GLY A 1 218 ? 11.073 15.227 20.758 1.00 88.25 218 GLY A O 1
ATOM 1764 N N . PRO A 1 219 ? 12.981 15.722 19.674 1.00 87.94 219 PRO A N 1
ATOM 1765 C CA . PRO A 1 219 ? 13.694 16.209 20.862 1.00 87.94 219 PRO A CA 1
ATOM 1766 C C . PRO A 1 219 ? 12.971 17.330 21.629 1.00 87.94 219 PRO A C 1
ATOM 1768 O O . PRO A 1 219 ? 13.166 17.501 22.825 1.00 87.94 219 PRO A O 1
ATOM 1771 N N . ASN A 1 220 ? 12.113 18.090 20.947 1.00 91.25 220 ASN A N 1
ATOM 1772 C CA . ASN A 1 220 ? 11.288 19.160 21.515 1.00 91.25 220 ASN A CA 1
ATOM 1773 C C . ASN A 1 220 ? 9.901 18.683 21.994 1.00 91.25 220 ASN A C 1
ATOM 1775 O O . ASN A 1 220 ? 9.036 19.509 22.279 1.00 91.25 220 ASN A O 1
ATOM 1779 N N . GLY A 1 221 ? 9.655 17.371 22.014 1.00 86.12 221 GLY A N 1
ATOM 1780 C CA . GLY A 1 221 ? 8.376 16.772 22.388 1.00 86.12 221 GLY A CA 1
ATOM 1781 C C . GLY A 1 221 ? 7.280 16.852 21.320 1.00 86.12 221 GLY A C 1
ATOM 1782 O O . GLY A 1 221 ? 6.184 16.345 21.561 1.00 86.12 221 GLY A O 1
ATOM 1783 N N . LYS A 1 222 ? 7.540 17.450 20.147 1.00 89.69 222 LYS A N 1
ATOM 1784 C CA . LYS A 1 222 ? 6.567 17.487 19.044 1.00 89.69 222 LYS A CA 1
ATOM 1785 C C . LYS A 1 222 ? 6.423 16.110 18.403 1.00 89.69 222 LYS A C 1
ATOM 1787 O O . LYS A 1 222 ? 7.411 15.394 18.256 1.00 89.69 222 LYS A O 1
ATOM 1792 N N . LEU A 1 223 ? 5.203 15.769 17.994 1.00 86.31 223 LEU A N 1
ATOM 1793 C CA . LEU A 1 223 ? 4.942 14.556 17.223 1.00 86.31 223 LEU A CA 1
ATOM 1794 C C . LEU A 1 223 ? 5.594 14.663 15.844 1.00 86.31 223 LEU A C 1
ATOM 1796 O O . LEU A 1 223 ? 5.520 15.705 15.190 1.00 86.31 223 LEU A O 1
ATOM 1800 N N . LEU A 1 224 ? 6.229 13.578 15.427 1.00 85.38 224 LEU A N 1
ATOM 1801 C CA . LEU A 1 224 ? 6.809 13.407 14.108 1.00 85.38 224 LEU A CA 1
ATOM 1802 C C . LEU A 1 224 ? 5.984 12.377 13.322 1.00 85.38 224 LEU A C 1
ATOM 1804 O O . LEU A 1 224 ? 5.447 11.449 13.927 1.00 85.38 224 LEU A O 1
ATOM 1808 N N . PRO A 1 225 ? 5.923 12.473 11.982 1.00 81.00 225 PRO A N 1
ATOM 1809 C CA . PRO A 1 225 ? 5.214 11.516 11.131 1.00 81.00 225 PRO A CA 1
ATOM 1810 C C . PRO A 1 225 ? 6.022 10.216 10.936 1.00 81.00 225 PRO A C 1
ATOM 1812 O O . PRO A 1 225 ? 6.151 9.710 9.826 1.00 81.00 225 PRO A O 1
ATOM 1815 N N . PHE A 1 226 ? 6.616 9.701 12.014 1.00 85.88 226 PHE A N 1
ATOM 1816 C CA . PHE A 1 226 ? 7.400 8.469 12.042 1.00 85.88 226 PHE A CA 1
ATOM 1817 C C . PHE A 1 226 ? 6.873 7.562 13.155 1.00 85.88 226 PHE A C 1
ATOM 1819 O O . PHE A 1 226 ? 6.449 8.076 14.191 1.00 85.88 226 PHE A O 1
ATOM 1826 N N . PRO A 1 227 ? 6.897 6.235 12.983 1.00 87.88 227 PRO A N 1
ATOM 1827 C CA . PRO A 1 227 ? 6.466 5.306 14.024 1.00 87.88 227 PRO A CA 1
ATOM 1828 C C . PRO A 1 227 ? 7.453 5.256 15.199 1.00 87.88 227 PRO A C 1
ATOM 1830 O O . PRO A 1 227 ? 8.663 5.151 15.006 1.00 87.88 227 PRO A O 1
ATOM 1833 N N . ASP A 1 228 ? 6.945 5.270 16.436 1.00 89.19 228 ASP A N 1
ATOM 1834 C CA . ASP A 1 228 ? 7.674 4.716 17.580 1.00 89.19 228 ASP A CA 1
ATOM 1835 C C . ASP A 1 228 ? 7.465 3.199 17.579 1.00 89.19 228 ASP A C 1
ATOM 1837 O O . ASP A 1 228 ? 6.480 2.690 18.114 1.00 89.19 228 ASP A O 1
ATOM 1841 N N . PHE A 1 229 ? 8.404 2.466 16.976 1.00 87.12 229 PHE A N 1
ATOM 1842 C CA . PHE A 1 229 ? 8.327 1.007 16.829 1.00 87.12 229 PHE A CA 1
ATOM 1843 C C . PHE A 1 229 ? 8.206 0.237 18.155 1.00 87.12 229 PHE A C 1
ATOM 1845 O O . PHE A 1 229 ? 7.863 -0.943 18.158 1.00 87.12 229 PHE A O 1
ATOM 1852 N N . ARG A 1 230 ? 8.460 0.886 19.298 1.00 87.81 230 ARG A N 1
ATOM 1853 C CA . ARG A 1 230 ? 8.291 0.290 20.632 1.00 87.81 230 ARG A CA 1
ATOM 1854 C C . ARG A 1 230 ? 6.844 0.350 21.123 1.00 87.81 230 ARG A C 1
ATOM 1856 O O . ARG A 1 230 ? 6.527 -0.265 22.136 1.00 87.81 230 ARG A O 1
ATOM 1863 N N . GLN A 1 231 ? 5.987 1.113 20.446 1.00 85.88 231 GLN A N 1
ATOM 1864 C CA . GLN A 1 231 ? 4.612 1.398 20.850 1.00 85.88 231 GLN A CA 1
ATOM 1865 C C . GLN A 1 231 ? 3.627 1.065 19.717 1.00 85.88 231 GLN A C 1
ATOM 1867 O O . GLN A 1 231 ? 3.022 1.976 19.140 1.00 85.88 231 GLN A O 1
ATOM 1872 N N . PRO A 1 232 ? 3.461 -0.227 19.372 1.00 85.25 232 PRO A N 1
ATOM 1873 C CA . PRO A 1 232 ? 2.431 -0.644 18.430 1.00 85.25 232 PRO A CA 1
ATOM 1874 C C . PRO A 1 232 ? 1.040 -0.307 18.978 1.00 85.25 232 PRO A C 1
ATOM 1876 O O . PRO A 1 232 ? 0.766 -0.449 20.173 1.00 85.25 232 PRO A O 1
ATOM 1879 N N . VAL A 1 233 ? 0.160 0.144 18.092 1.00 80.81 233 VAL A N 1
ATOM 1880 C CA . VAL A 1 233 ? -1.251 0.393 18.378 1.00 80.81 233 VAL A CA 1
ATOM 1881 C C . VAL A 1 233 ? -2.027 -0.859 17.977 1.00 80.81 233 VAL A C 1
ATOM 1883 O O . VAL A 1 233 ? -2.182 -1.164 16.797 1.00 80.81 233 VAL A O 1
ATOM 1886 N N . GLY A 1 234 ? -2.459 -1.608 18.994 1.00 67.38 234 GLY A N 1
ATOM 1887 C CA . GLY A 1 234 ? -3.100 -2.915 18.851 1.00 67.38 234 GLY A CA 1
ATOM 1888 C C . GLY A 1 234 ? -2.223 -3.995 18.209 1.00 67.38 234 GLY A C 1
ATOM 1889 O O . GLY A 1 234 ? -1.006 -3.855 18.097 1.00 67.38 234 GLY A O 1
ATOM 1890 N N . ARG A 1 235 ? -2.849 -5.118 17.839 1.00 56.34 235 ARG A N 1
ATOM 1891 C CA . ARG A 1 235 ? -2.206 -6.257 17.168 1.00 56.34 235 ARG A CA 1
ATOM 1892 C C . ARG A 1 235 ? -2.876 -6.466 15.820 1.00 56.34 235 ARG A C 1
ATOM 1894 O O . ARG A 1 235 ? -4.032 -6.866 15.785 1.00 56.34 235 ARG A O 1
ATOM 1901 N N . SER A 1 236 ? -2.159 -6.191 14.737 1.00 50.75 236 SER A N 1
ATOM 1902 C CA . SER A 1 236 ? -2.637 -6.511 13.396 1.00 50.75 236 SER A CA 1
ATOM 1903 C C . SER A 1 236 ? -2.576 -8.023 13.171 1.00 50.75 236 SER A C 1
ATOM 1905 O O . SER A 1 236 ? -1.495 -8.607 13.107 1.00 50.75 236 SER A O 1
ATOM 1907 N N . GLU A 1 237 ? -3.738 -8.671 13.088 1.00 49.72 237 GLU A N 1
ATOM 1908 C CA . GLU A 1 237 ? -3.862 -10.094 12.735 1.00 49.72 237 GLU A CA 1
ATOM 1909 C C . GLU A 1 237 ? -4.412 -10.310 11.313 1.00 49.72 237 GLU A C 1
ATOM 1911 O O . GLU A 1 237 ? -4.836 -11.418 10.987 1.00 49.72 237 GLU A O 1
ATOM 1916 N N . SER A 1 238 ? -4.411 -9.300 10.432 1.00 42.09 238 SER A N 1
ATOM 1917 C CA . SER A 1 238 ? -4.828 -9.526 9.041 1.00 42.09 238 SER A CA 1
ATOM 1918 C C . SER A 1 238 ? -3.701 -10.207 8.264 1.00 42.09 238 SER A C 1
ATOM 1920 O O . SER A 1 238 ? -2.801 -9.555 7.738 1.00 42.09 238 SER A O 1
ATOM 1922 N N . TRP A 1 239 ? -3.744 -11.535 8.213 1.00 41.81 239 TRP A N 1
ATOM 1923 C CA . TRP A 1 239 ? -2.906 -12.343 7.339 1.00 41.81 239 TRP A CA 1
ATOM 1924 C C . TRP A 1 239 ? -3.760 -12.758 6.143 1.00 41.81 239 TRP A C 1
ATOM 1926 O O . TRP A 1 239 ? -4.679 -13.556 6.309 1.00 41.81 239 TRP A O 1
ATOM 1936 N N . TYR A 1 240 ? -3.399 -12.261 4.956 1.00 39.56 240 TYR A N 1
ATOM 1937 C CA . TYR A 1 240 ? -3.764 -12.791 3.634 1.00 39.56 240 TYR A CA 1
ATOM 1938 C C . TYR A 1 240 ? -4.986 -12.170 2.923 1.00 39.56 240 TYR A C 1
ATOM 1940 O O . TYR A 1 240 ? -6.130 -12.350 3.329 1.00 39.56 240 TYR A O 1
ATOM 1948 N N . SER A 1 241 ? -4.738 -11.542 1.767 1.00 40.16 241 SER A N 1
ATOM 1949 C CA . SER A 1 241 ? -5.589 -11.705 0.580 1.00 40.16 241 SER A CA 1
ATOM 1950 C C . SER A 1 241 ? -4.803 -12.495 -0.453 1.00 40.16 241 SER A C 1
ATOM 1952 O O . SER A 1 241 ? -3.681 -12.129 -0.790 1.00 40.16 241 SER A O 1
ATOM 1954 N N . ARG A 1 242 ? -5.395 -13.560 -0.980 1.00 42.06 242 ARG A N 1
ATOM 1955 C CA . ARG A 1 242 ? -4.947 -14.179 -2.224 1.00 42.06 242 ARG A CA 1
ATOM 1956 C C . ARG A 1 242 ? -6.126 -14.162 -3.148 1.00 42.06 242 ARG A C 1
ATOM 1958 O O . ARG A 1 242 ? -7.019 -14.993 -3.017 1.00 42.06 242 ARG A O 1
ATOM 1965 N N . GLU A 1 243 ? -6.098 -13.241 -4.087 1.00 49.59 243 GLU A N 1
ATOM 1966 C CA . GLU A 1 243 ? -7.028 -13.264 -5.194 1.00 49.59 243 GLU A CA 1
ATOM 1967 C C . GLU A 1 243 ? -6.250 -13.394 -6.481 1.00 49.59 243 GLU A C 1
ATOM 1969 O O . GLU A 1 243 ? -5.370 -12.605 -6.792 1.00 49.59 243 GLU A O 1
ATOM 1974 N N . ALA A 1 244 ? -6.579 -14.465 -7.187 1.00 43.44 244 ALA A N 1
ATOM 1975 C CA . ALA A 1 244 ? -6.226 -14.664 -8.566 1.00 43.44 244 ALA A CA 1
ATOM 1976 C C . ALA A 1 244 ? -7.077 -13.728 -9.423 1.00 43.44 244 ALA A C 1
ATOM 1978 O O . ALA A 1 244 ? -8.305 -13.714 -9.307 1.00 43.44 244 ALA A O 1
ATOM 1979 N N . SER A 1 245 ? -6.435 -12.980 -10.310 1.00 47.66 245 SER A N 1
ATOM 1980 C CA . SER A 1 245 ? -7.132 -12.424 -11.461 1.00 47.66 245 SER A CA 1
ATOM 1981 C C . SER A 1 245 ? -7.500 -13.553 -12.421 1.00 47.66 245 SER A C 1
ATOM 1983 O O . SER A 1 245 ? -6.640 -14.358 -12.776 1.00 47.66 245 SER A O 1
ATOM 1985 N N . PHE A 1 246 ? -8.735 -13.558 -12.914 1.00 43.75 246 PHE A N 1
ATOM 1986 C CA . PHE A 1 246 ? -9.091 -14.292 -14.125 1.00 43.75 246 PHE A CA 1
ATOM 1987 C C . PHE A 1 246 ? -9.058 -13.321 -15.305 1.00 43.75 246 PHE A C 1
ATOM 1989 O O . PHE A 1 246 ? -9.541 -12.195 -15.193 1.00 43.75 246 PHE A O 1
ATOM 1996 N N . HIS A 1 247 ? -8.461 -13.757 -16.413 1.00 46.94 247 HIS A N 1
ATOM 1997 C CA . HIS A 1 247 ? -8.525 -13.049 -17.685 1.00 46.94 247 HIS A CA 1
ATOM 1998 C C . HIS A 1 247 ? -9.982 -12.978 -18.168 1.00 46.94 247 HIS A C 1
ATOM 2000 O O . HIS A 1 247 ? -10.633 -14.018 -18.274 1.00 46.94 247 HIS A O 1
ATOM 2006 N N . GLU A 1 248 ? -10.461 -11.776 -18.490 1.00 41.16 248 GLU A N 1
ATOM 2007 C CA . GLU A 1 248 ? -11.542 -11.576 -19.466 1.00 41.16 248 GLU A CA 1
ATOM 2008 C C . GLU A 1 248 ? -10.949 -11.017 -20.761 1.00 41.16 248 GLU A C 1
ATOM 2010 O O . GLU A 1 248 ? -10.072 -10.124 -20.669 1.00 41.16 248 GLU A O 1
#

Secondary structure (DSSP, 8-state):
----------------------PPBPPPPSSHHHHHHHHHHHH--EETTEE--EEEEEEEEEEE-SSTTSPPEEEEEEEEEEEPPPEEETTEEEEEEEEEEEEEEEEE-GGG-EEEEEEEEEEEEEEEEEEE-TTS-EEEEEEEEEESSGGGTT-EEEEEEEEEETTEEEEEEEEEEEEE-TTS-EEEEEEEEEEEEEEETTEEEEEEEEEEEEEEEPTTS-EEEEEEEEEE-S---------PPPP-

Organism: NCBI:txid1137799

Foldseek 3Di:
DDDDDDDDPDPPPPPPCPDPPPFDFDPADQAQVSVLVLQCLQQNDDDVVDWDKFKFWDWWWWWFAQDPPAFIKIKTKTWIKIKTRWDDDPQKIKIKMWIWIWIWMWGQDPPRDTHTDDIDTKTWMKMKIWHADPVRWIKIWIATCDIPPPVRHRPIDWIGGWGRGPFKIKHWTKFWDWDAHPVRDTDIWIKTKMWMWGHDPQFIFIWMDIWTAHFDADPVRDGDSHHPPVGTRGDTPTGDDGGGGDDD

Sequence (248 aa):
MKKRAMTIASTAVSILIWPLFAEETVPSPVNLDEGFQHLQSVLGRYEPMQARQFRIVIDKEFKNKPVENEPEILTVSKGEVLIGNPYRMGDAVAFDMIEAIRQTVYEIIKNDQRKKKFLEHRYLAIRYIMRMDDDHQWHFESTILSHSDPRIVESQGLKGSVDWLKSAFELTGITSGTTNTAEGKTLPVAIYAQLKFTCAGDELYIEDRWQDYQMAKGPNGKLLPFPDFRQPVGRSESWYSREASFHE

Radius of gyration: 21.2 Å; chains: 1; bounding box: 46×79×56 Å

pLDDT: mean 78.48, std 18.52, range [27.3, 97.44]